Protein 2W3G (pdb70)

Structure (mmCIF, N/CA/C/O backbone):
data_2W3G
#
_entry.id   2W3G
#
_cell.length_a   36.351
_cell.length_b   86.801
_cell.length_c   100.791
_cell.angle_alpha   90.00
_cell.angle_beta   90.00
_cell.angle_gamma   90.00
#
_symmetry.space_group_name_H-M   'P 21 21 21'
#
loop_
_entity.id
_entity.type
_entity.pdbx_description
1 polymer 'TWO COMPONENT SENSOR HISTIDINE KINASE DEVS (GAF FAMILY PROTEIN)'
2 non-polymer 'PROTOPORPHYRIN IX CONTAINING FE'
3 non-polymer 'CALCIUM ION'
4 water water
#
loop_
_atom_site.group_PDB
_atom_site.id
_atom_site.type_symbol
_atom_site.label_atom_id
_atom_site.label_alt_id
_atom_site.label_comp_id
_atom_site.label_asym_id
_atom_site.label_entity_id
_atom_site.label_seq_id
_atom_site.pdbx_PDB_ins_code
_atom_site.Cartn_x
_atom_site.Cartn_y
_atom_site.Cartn_z
_atom_site.occupancy
_atom_site.B_iso_or_equiv
_atom_site.auth_seq_id
_atom_site.auth_comp_id
_atom_site.auth_asym_id
_atom_site.auth_atom_id
_atom_site.pdbx_PDB_model_num
ATOM 1 N N . GLY A 1 1 ? 6.239 39.065 33.063 1.00 30.48 58 GLY A N 1
ATOM 2 C CA . GLY A 1 1 ? 5.306 40.044 32.429 1.00 28.61 58 GLY A CA 1
ATOM 3 C C . GLY A 1 1 ? 4.889 39.558 31.051 1.00 27.88 58 GLY A C 1
ATOM 4 O O . GLY A 1 1 ? 5.561 38.716 30.461 1.00 29.01 58 GLY A O 1
ATOM 5 N N . ALA A 1 2 ? 3.767 40.072 30.559 1.00 25.60 59 ALA A N 1
ATOM 6 C CA . ALA A 1 2 ? 3.300 39.720 29.221 1.00 26.69 59 ALA A CA 1
ATOM 7 C C . ALA A 1 2 ? 4.222 40.324 28.170 1.00 25.17 59 ALA A C 1
ATOM 8 O O . ALA A 1 2 ? 4.868 41.341 28.401 1.00 23.87 59 ALA A O 1
ATOM 10 N N . MET A 1 3 ? 4.291 39.699 26.996 1.00 21.01 60 MET A N 1
ATOM 11 C CA . MET A 1 3 ? 4.976 40.327 25.883 1.00 22.43 60 MET A CA 1
ATOM 12 C C . MET A 1 3 ? 4.289 41.647 25.516 1.00 19.80 60 MET A C 1
ATOM 13 O O . MET A 1 3 ? 3.069 41.799 25.683 1.00 21.56 60 MET A O 1
ATOM 18 N N . ASP A 1 4 ? 5.075 42.558 24.968 1.00 20.24 61 ASP A N 1
ATOM 19 C CA . ASP A 1 4 ? 4.528 43.720 24.275 1.00 22.01 61 ASP A CA 1
ATOM 20 C C . ASP A 1 4 ? 3.424 43.272 23.310 1.00 20.56 61 ASP A C 1
ATOM 21 O O . ASP A 1 4 ? 3.621 42.315 22.561 1.00 18.54 61 ASP A O 1
ATOM 26 N N . PRO A 1 5 ? 2.242 43.916 23.343 1.00 18.52 62 PRO A N 1
ATOM 27 C CA . PRO A 1 5 ? 1.155 43.506 22.462 1.00 17.91 62 PRO A CA 1
ATOM 28 C C . PRO A 1 5 ? 1.454 43.509 20.967 1.00 15.59 62 PRO A C 1
ATOM 29 O O . PRO A 1 5 ? 1.000 42.588 20.275 1.00 16.17 62 PRO A O 1
ATOM 33 N N . ASP A 1 6 ? 2.201 44.497 20.474 1.00 16.01 63 ASP A N 1
ATOM 34 C CA . ASP A 1 6 ? 2.566 44.467 19.041 1.00 15.43 63 ASP A CA 1
ATOM 35 C C . ASP A 1 6 ? 3.478 43.286 18.721 1.00 13.65 63 ASP A C 1
ATOM 36 O O . ASP A 1 6 ? 3.280 42.604 17.717 1.00 13.89 63 ASP A O 1
ATOM 41 N N . LEU A 1 7 ? 4.462 43.048 19.585 1.00 15.07 64 LEU A N 1
ATOM 42 C CA . LEU A 1 7 ? 5.348 41.894 19.403 1.00 14.61 64 LEU A CA 1
ATOM 43 C C . LEU A 1 7 ? 4.536 40.617 19.433 1.00 15.13 64 LEU A C 1
ATOM 44 O O . LEU A 1 7 ? 4.704 39.744 18.583 1.00 13.94 64 LEU A O 1
ATOM 49 N N . GLU A 1 8 ? 3.642 40.480 20.411 1.00 15.05 65 GLU A N 1
ATOM 50 C CA . GLU A 1 8 ? 2.851 39.251 20.492 1.00 13.20 65 GLU A CA 1
ATOM 51 C C . GLU A 1 8 ? 1.998 39.006 19.245 1.00 13.67 65 GLU A C 1
ATOM 52 O O . GLU A 1 8 ? 1.991 37.917 18.676 1.00 14.48 65 GLU A O 1
ATOM 58 N N . ALA A 1 9 ? 1.330 40.035 18.763 1.00 14.49 66 ALA A N 1
ATOM 59 C CA . ALA A 1 9 ? 0.508 39.883 17.582 1.00 14.29 66 ALA A CA 1
ATOM 60 C C . ALA A 1 9 ? 1.376 39.499 16.377 1.00 12.40 66 ALA A C 1
ATOM 61 O O . ALA A 1 9 ? 0.968 38.695 15.549 1.00 13.78 66 ALA A O 1
ATOM 63 N N . THR A 1 10 ? 2.570 40.099 16.289 1.00 13.19 67 THR A N 1
ATOM 64 C CA . THR A 1 10 ? 3.459 39.849 15.156 1.00 12.28 67 THR A CA 1
ATOM 65 C C . THR A 1 10 ? 3.953 38.413 15.200 1.00 10.82 67 THR A C 1
ATOM 66 O O . THR A 1 10 ? 3.901 37.694 14.196 1.00 11.99 67 THR A O 1
ATOM 70 N N . LEU A 1 11 ? 4.431 37.987 16.367 1.00 10.96 68 LEU A N 1
ATOM 71 C CA . LEU A 1 11 ? 4.928 36.622 16.469 1.00 11.41 68 LEU A CA 1
ATOM 72 C C . LEU A 1 11 ? 3.836 35.572 16.256 1.00 11.90 68 LEU A C 1
ATOM 73 O O . LEU A 1 11 ? 4.062 34.563 15.581 1.00 13.23 68 LEU A O 1
ATOM 78 N N . ARG A 1 12 ? 2.639 35.814 16.797 1.00 12.58 69 ARG A N 1
ATOM 79 C CA . ARG A 1 12 ? 1.583 34.856 16.510 1.00 12.64 69 ARG A CA 1
ATOM 80 C C . ARG A 1 12 ? 1.265 34.811 15.014 1.00 12.39 69 ARG A C 1
ATOM 81 O O . ARG A 1 12 ? 0.994 33.747 14.464 1.00 13.24 69 ARG A O 1
ATOM 89 N N . ALA A 1 13 ? 1.291 35.967 14.345 1.00 12.46 70 ALA A N 1
ATOM 90 C CA . ALA A 1 13 ? 1.012 35.989 12.912 1.00 12.50 70 ALA A CA 1
ATOM 91 C C . ALA A 1 13 ? 2.074 35.237 12.123 1.00 12.11 70 ALA A C 1
ATOM 92 O O . ALA A 1 13 ? 1.781 34.540 11.152 1.00 11.90 70 ALA A O 1
ATOM 94 N N . ILE A 1 14 ? 3.325 35.399 12.563 1.00 11.25 71 ILE A N 1
ATOM 95 C CA . ILE A 1 14 ? 4.434 34.692 11.903 1.00 11.50 71 ILE A CA 1
ATOM 96 C C . ILE A 1 14 ? 4.302 33.180 12.108 1.00 11.73 71 ILE A C 1
ATOM 97 O O . ILE A 1 14 ? 4.441 32.415 11.149 1.00 11.94 71 ILE A O 1
ATOM 102 N N . VAL A 1 15 ? 3.995 32.748 13.328 1.00 11.23 72 VAL A N 1
ATOM 103 C CA . VAL A 1 15 ? 3.834 31.325 13.561 1.00 12.08 72 VAL A CA 1
ATOM 104 C C . VAL A 1 15 ? 2.672 30.798 12.723 1.00 11.34 72 VAL A C 1
ATOM 105 O O . VAL A 1 15 ? 2.775 29.730 12.129 1.00 12.12 72 VAL A O 1
ATOM 109 N N . HIS A 1 16 ? 1.579 31.570 12.640 1.00 11.98 73 HIS A N 1
ATOM 110 C CA . HIS A 1 16 ? 0.458 31.094 11.849 1.00 13.89 73 HIS A CA 1
ATOM 111 C C . HIS A 1 16 ? 0.778 30.986 10.372 1.00 13.97 73 HIS A C 1
ATOM 112 O O . HIS A 1 16 ? 0.414 29.995 9.739 1.00 14.39 73 HIS A O 1
ATOM 119 N N . SER A 1 17 ? 1.437 31.998 9.808 1.00 13.11 74 SER A N 1
ATOM 120 C CA A SER A 1 17 ? 1.795 31.947 8.405 0.50 13.33 74 SER A CA 1
ATOM 121 C CA B SER A 1 17 ? 1.774 31.916 8.392 0.50 13.77 74 SER A CA 1
ATOM 122 C C . SER A 1 17 ? 2.739 30.773 8.127 1.00 13.28 74 SER A C 1
ATOM 123 O O . SER A 1 17 ? 2.568 30.036 7.145 1.00 14.19 74 SER A O 1
ATOM 128 N N . ALA A 1 18 ? 3.727 30.586 9.007 1.00 13.40 75 ALA A N 1
ATOM 129 C CA . ALA A 1 18 ? 4.673 29.469 8.803 1.00 14.27 75 ALA A CA 1
ATOM 130 C C . ALA A 1 18 ? 3.908 28.142 8.822 1.00 15.51 75 ALA A C 1
ATOM 131 O O . ALA A 1 18 ? 4.111 27.303 7.944 1.00 17.07 75 ALA A O 1
ATOM 133 N N . THR A 1 19 ? 3.061 27.950 9.830 1.00 13.94 76 THR A N 1
ATOM 134 C CA . THR A 1 19 ? 2.350 26.683 9.986 1.00 14.76 76 THR A CA 1
ATOM 135 C C . THR A 1 19 ? 1.456 26.439 8.784 1.00 15.60 76 THR A C 1
ATOM 136 O O . THR A 1 19 ? 1.443 25.341 8.210 1.00 17.45 76 THR A O 1
ATOM 140 N N . SER A 1 20 ? 0.734 27.474 8.368 1.00 16.29 77 SER A N 1
ATOM 141 C CA . SER A 1 20 ? -0.206 27.342 7.242 1.00 18.80 77 SER A CA 1
ATOM 142 C C . SER A 1 20 ? 0.530 27.069 5.937 1.00 19.08 77 SER A C 1
ATOM 143 O O . SER A 1 20 ? 0.168 26.144 5.185 1.00 20.55 77 SER A O 1
ATOM 146 N N . LEU A 1 21 ? 1.593 27.819 5.658 1.00 18.20 78 LEU A N 1
ATOM 147 C CA . LEU A 1 21 ? 2.280 27.696 4.371 1.00 18.81 78 LEU A CA 1
ATOM 148 C C . LEU A 1 21 ? 3.138 26.454 4.161 1.00 20.15 78 LEU A C 1
ATOM 149 O O . LEU A 1 21 ? 3.418 26.076 3.008 1.00 23.05 78 LEU A O 1
ATOM 154 N N . VAL A 1 22 ? 3.566 25.812 5.248 1.00 16.57 79 VAL A N 1
ATOM 155 C CA . VAL A 1 22 ? 4.340 24.581 5.097 1.00 18.79 79 VAL A CA 1
ATOM 156 C C . VAL A 1 22 ? 3.445 23.381 5.343 1.00 18.27 79 VAL A C 1
ATOM 157 O O . VAL A 1 22 ? 3.932 22.250 5.359 1.00 18.92 79 VAL A O 1
ATOM 161 N N . ASP A 1 23 ? 2.152 23.656 5.541 1.00 17.46 80 ASP A N 1
ATOM 162 C CA . ASP A 1 23 ? 1.142 22.608 5.830 1.00 20.63 80 ASP A CA 1
ATOM 163 C C . ASP A 1 23 ? 1.509 21.748 7.034 1.00 21.84 80 ASP A C 1
ATOM 164 O O . ASP A 1 23 ? 1.380 20.523 7.005 1.00 20.55 80 ASP A O 1
ATOM 169 N N . ALA A 1 24 ? 1.997 22.398 8.086 1.00 16.26 81 ALA A N 1
ATOM 170 C CA . ALA A 1 24 ? 2.279 21.687 9.317 1.00 16.43 81 ALA A CA 1
ATOM 171 C C . ALA A 1 24 ? 1.041 21.571 10.172 1.00 14.94 81 ALA A C 1
ATOM 172 O O . ALA A 1 24 ? 0.187 22.455 10.180 1.00 17.62 81 ALA A O 1
ATOM 174 N N . ARG A 1 25 ? 0.932 20.489 10.942 1.00 14.66 82 ARG A N 1
ATOM 175 C CA A ARG A 1 25 ? -0.155 20.379 11.901 0.50 15.07 82 ARG A CA 1
ATOM 176 C CA B ARG A 1 25 ? -0.147 20.361 11.903 0.50 15.17 82 ARG A CA 1
ATOM 177 C C . ARG A 1 25 ? 0.075 21.273 13.125 1.00 14.68 82 ARG A C 1
ATOM 178 O O . ARG A 1 25 ? -0.884 21.811 13.711 1.00 17.09 82 ARG A O 1
ATOM 193 N N . TYR A 1 26 ? 1.348 21.423 13.501 1.00 14.16 83 TYR A N 1
ATOM 194 C CA . TYR A 1 26 ? 1.701 22.159 14.713 1.00 13.64 83 TYR A CA 1
ATOM 195 C C . TYR A 1 26 ? 2.821 23.148 14.404 1.00 11.54 83 TYR A C 1
ATOM 196 O O . TYR A 1 26 ? 3.729 22.830 13.635 1.00 12.73 83 TYR A O 1
ATOM 205 N N . GLY A 1 27 ? 2.778 24.309 15.061 1.00 11.53 84 GLY A N 1
ATOM 206 C CA . GLY A 1 27 ? 3.852 25.319 14.891 1.00 13.18 84 GLY A CA 1
ATOM 207 C C . GLY A 1 27 ? 4.080 26.016 16.217 1.00 12.62 84 GLY A C 1
ATOM 208 O O . GLY A 1 27 ? 3.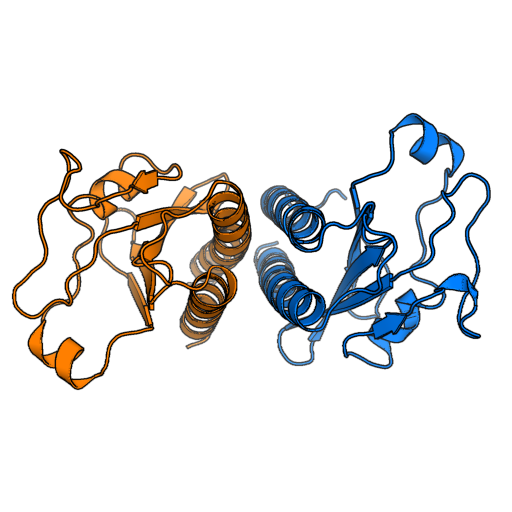163 26.196 16.998 1.00 12.70 84 GLY A O 1
ATOM 209 N N . ALA A 1 28 ? 5.330 26.424 16.465 1.00 11.65 85 ALA A N 1
ATOM 210 C CA . ALA A 1 28 ? 5.662 27.054 17.748 1.00 13.44 85 ALA A CA 1
ATOM 211 C C . ALA A 1 28 ? 6.850 27.969 17.609 1.00 11.55 85 ALA A C 1
ATOM 212 O O . ALA A 1 28 ? 7.675 27.794 16.699 1.00 11.24 85 ALA A O 1
ATOM 214 N N . MET A 1 29 ? 6.893 28.958 18.502 1.00 12.22 86 MET A N 1
ATOM 215 C CA . MET A 1 29 ? 8.072 29.813 18.626 1.00 11.04 86 MET A CA 1
ATOM 216 C C . MET A 1 29 ? 8.399 30.006 20.096 1.00 12.28 86 MET A C 1
ATOM 217 O O . MET A 1 29 ? 7.526 30.315 20.895 1.00 13.50 86 MET A O 1
ATOM 222 N N . GLU A 1 30 ? 9.677 29.824 20.410 1.00 12.57 87 GLU A N 1
ATOM 223 C CA . GLU A 1 30 ? 10.229 30.208 21.736 1.00 14.28 87 GLU A CA 1
ATOM 224 C C . GLU A 1 30 ? 10.934 31.522 21.594 1.00 15.05 87 GLU A C 1
ATOM 225 O O . GLU A 1 30 ? 11.728 31.694 20.672 1.00 17.26 87 GLU A O 1
ATOM 231 N N . VAL A 1 31 ? 10.624 32.451 22.501 1.00 15.86 88 VAL A N 1
ATOM 232 C CA . VAL A 1 31 ? 11.330 33.727 22.583 1.00 16.14 88 VAL A CA 1
ATOM 233 C C . VAL A 1 31 ? 12.303 33.603 23.750 1.00 14.94 88 VAL A C 1
ATOM 234 O O . VAL A 1 31 ? 11.893 33.186 24.826 1.00 16.36 88 VAL A O 1
ATOM 238 N N . HIS A 1 32 ? 13.590 33.931 23.524 1.00 16.19 89 HIS A N 1
ATOM 239 C CA . HIS A 1 32 ? 14.627 33.722 24.547 1.00 19.77 89 HIS A CA 1
ATOM 240 C C . HIS A 1 32 ? 15.221 35.014 25.056 1.00 26.33 89 HIS A C 1
ATOM 241 O O . HIS A 1 32 ? 15.130 36.041 24.398 1.00 27.22 89 HIS A O 1
ATOM 248 N N . ASP A 1 33 ? 15.891 34.915 26.198 1.00 28.91 90 ASP A N 1
ATOM 249 C CA . ASP A 1 33 ? 16.881 35.931 26.616 1.00 34.37 90 ASP A CA 1
ATOM 250 C C . ASP A 1 33 ? 18.256 35.718 25.950 1.00 37.34 90 ASP A C 1
ATOM 251 O O . ASP A 1 33 ? 18.452 34.759 25.188 1.00 39.60 90 ASP A O 1
ATOM 256 N N . ARG A 1 34 ? 19.210 36.617 26.231 1.00 39.56 91 ARG A N 1
ATOM 257 C CA . ARG A 1 34 ? 20.546 36.548 25.612 1.00 40.50 91 ARG A CA 1
ATOM 258 C C . ARG A 1 34 ? 21.351 35.286 25.958 1.00 40.13 91 ARG A C 1
ATOM 259 O O . ARG A 1 34 ? 22.288 34.939 25.230 1.00 41.92 91 ARG A O 1
ATOM 261 N N . GLN A 1 35 ? 20.990 34.615 27.058 1.00 38.06 92 GLN A N 1
ATOM 262 C CA . GLN A 1 35 ? 21.627 33.354 27.461 1.00 36.31 92 GLN A CA 1
ATOM 263 C C . GLN A 1 35 ? 20.812 32.118 27.040 1.00 32.66 92 GLN A C 1
ATOM 264 O O . GLN A 1 35 ? 20.965 31.032 27.607 1.00 31.39 92 GLN A O 1
ATOM 270 N N . HIS A 1 36 ? 19.945 32.305 26.046 1.00 28.93 93 HIS A N 1
ATOM 271 C CA . HIS A 1 36 ? 19.117 31.236 25.463 1.00 25.47 93 HIS A CA 1
ATOM 272 C C . HIS A 1 36 ? 18.039 30.670 26.391 1.00 21.72 93 HIS A C 1
ATOM 273 O O . HIS A 1 36 ? 17.562 29.539 26.187 1.00 21.36 93 HIS A O 1
ATOM 280 N N . ARG A 1 37 ? 17.666 31.432 27.422 1.00 20.45 94 ARG A N 1
ATOM 281 C CA . ARG A 1 37 ? 16.594 31.004 28.337 1.00 16.90 94 ARG A CA 1
ATOM 282 C C . ARG A 1 37 ? 15.206 31.316 27.786 1.00 16.91 94 ARG A C 1
ATOM 283 O O . ARG A 1 37 ? 14.945 32.433 27.354 1.00 16.70 94 ARG A O 1
ATOM 291 N N . VAL A 1 38 ? 14.323 30.320 27.781 1.00 16.01 95 VAL A N 1
ATOM 292 C CA . VAL A 1 38 ? 12.997 30.550 27.241 1.00 15.67 95 VAL A CA 1
ATOM 293 C C . VAL A 1 38 ? 12.243 31.520 28.142 1.00 14.62 95 VAL A C 1
ATOM 294 O O . VAL A 1 38 ? 12.195 31.323 29.355 1.00 16.32 95 VAL A O 1
ATOM 298 N N . LEU A 1 39 ? 11.724 32.578 27.537 1.00 15.03 96 LEU A N 1
ATOM 299 C CA A LEU A 1 39 ? 10.907 33.606 28.208 0.50 15.52 96 LEU A CA 1
ATOM 300 C CA B LEU A 1 39 ? 10.895 33.561 28.239 0.50 15.15 96 LEU A CA 1
ATOM 301 C C . LEU A 1 39 ? 9.422 33.535 27.860 1.00 15.57 96 LEU A C 1
ATOM 302 O O . LEU A 1 39 ? 8.567 33.805 28.699 1.00 14.76 96 LEU A O 1
ATOM 311 N N . HIS A 1 40 ? 9.129 33.226 26.585 1.00 13.28 97 HIS A N 1
ATOM 312 C CA . HIS A 1 40 ? 7.743 33.146 26.126 1.00 13.90 97 HIS A CA 1
ATOM 313 C C . HIS A 1 40 ? 7.658 32.012 25.127 1.00 13.18 97 HIS A C 1
ATOM 314 O O . HIS A 1 40 ? 8.623 31.676 24.475 1.00 14.33 97 HIS A O 1
ATOM 321 N N . PHE A 1 41 ? 6.468 31.451 25.048 1.00 15.08 98 PHE A N 1
ATOM 322 C CA . PHE A 1 41 ? 6.225 30.330 24.142 1.00 15.26 98 PHE A CA 1
ATOM 323 C C . PHE A 1 41 ? 4.875 30.575 23.473 1.00 14.31 98 PHE A C 1
ATOM 324 O O . PHE A 1 41 ? 3.835 30.706 24.141 1.00 18.37 98 PHE A O 1
ATOM 332 N N . VAL A 1 42 ? 4.912 30.650 22.141 1.00 14.51 99 VAL A N 1
ATOM 333 C CA . VAL A 1 42 ? 3.674 30.840 21.391 1.00 15.88 99 VAL A CA 1
ATOM 334 C C . VAL A 1 42 ? 3.514 29.679 20.430 1.00 15.79 99 VAL A C 1
ATOM 335 O O . VAL A 1 42 ? 4.480 29.206 19.865 1.00 15.30 99 VAL A O 1
ATOM 339 N N . TYR A 1 43 ? 2.286 29.199 20.279 1.00 14.12 100 TYR A N 1
ATOM 340 C CA . TYR A 1 43 ? 2.066 27.965 19.544 1.00 13.49 100 TYR A CA 1
ATOM 341 C C . TYR A 1 43 ? 0.696 27.926 18.896 1.00 14.94 100 TYR A C 1
ATOM 342 O O . TYR A 1 43 ? -0.188 28.730 19.252 1.00 15.63 100 TYR A O 1
ATOM 351 N N . GLU A 1 44 ? 0.560 27.029 17.933 1.00 13.16 101 GLU A N 1
ATOM 352 C CA . GLU A 1 44 ? -0.774 26.764 17.392 1.00 15.18 101 GLU A CA 1
ATOM 353 C C . GLU A 1 44 ? -0.880 25.325 16.940 1.00 15.27 101 GLU A C 1
ATOM 354 O O . GLU A 1 44 ? 0.119 24.672 16.583 1.00 14.98 101 GLU A O 1
ATOM 360 N N . GLY A 1 45 ? -2.116 24.837 16.958 1.00 18.35 102 GLY A N 1
ATOM 361 C CA . GLY A 1 45 ? -2.414 23.470 16.550 1.00 18.84 102 GLY A CA 1
ATOM 362 C C . GLY A 1 45 ? -2.804 22.544 17.690 1.00 20.62 102 GLY A C 1
ATOM 363 O O . GLY A 1 45 ? -3.112 21.366 17.431 1.00 20.27 102 GLY A O 1
ATOM 364 N N . ILE A 1 46 ? -2.789 23.051 18.925 1.00 19.00 103 ILE A N 1
ATOM 365 C CA . ILE A 1 46 ? -3.136 22.227 20.105 1.00 20.99 103 ILE A CA 1
ATOM 366 C C . ILE A 1 46 ? -4.287 22.871 20.880 1.00 20.24 103 ILE A C 1
ATOM 367 O O . ILE A 1 46 ? -4.229 24.046 21.223 1.00 21.74 103 ILE A O 1
ATOM 372 N N . ASP A 1 47 ? -5.341 22.093 21.149 1.00 21.50 104 ASP A N 1
ATOM 373 C CA . ASP A 1 47 ? -6.528 22.662 21.781 1.00 23.69 104 ASP A CA 1
ATOM 374 C C . ASP A 1 47 ? -6.310 22.955 23.265 1.00 23.12 104 ASP A C 1
ATOM 375 O O . ASP A 1 47 ? -5.375 22.433 23.891 1.00 21.52 104 ASP A O 1
ATOM 380 N N . GLU A 1 48 ? -7.195 23.767 23.826 1.00 23.41 105 GLU A N 1
ATOM 381 C CA . GLU A 1 48 ? -7.025 24.312 25.155 1.00 24.18 105 GLU A CA 1
ATOM 382 C C . GLU A 1 48 ? -6.995 23.205 26.207 1.00 23.63 105 GLU A C 1
ATOM 383 O O . GLU A 1 48 ? -6.248 23.292 27.191 1.00 23.20 105 GLU A O 1
ATOM 389 N N . GLU A 1 49 ? -7.825 22.178 26.014 1.00 25.80 106 GLU A N 1
ATOM 390 C CA . GLU A 1 49 ? -7.904 21.093 26.994 1.00 25.97 106 GLU A CA 1
ATOM 391 C C . GLU A 1 49 ? -6.606 20.284 26.987 1.00 24.39 106 GLU A C 1
ATOM 392 O O . GLU A 1 49 ? -6.106 19.874 28.042 1.00 22.29 106 GLU A O 1
ATOM 398 N N . THR A 1 50 ? -6.032 20.079 25.811 1.00 21.19 107 THR A N 1
ATOM 399 C CA . THR A 1 50 ? -4.781 19.341 25.739 1.00 20.14 107 THR A CA 1
ATOM 400 C C . THR A 1 50 ? -3.648 20.163 26.386 1.00 18.70 107 THR A C 1
ATOM 401 O O . THR A 1 50 ? -2.837 19.615 27.119 1.00 19.30 107 THR A O 1
ATOM 405 N N . VAL A 1 51 ? -3.611 21.471 26.143 1.00 17.81 108 VAL A N 1
ATOM 406 C CA . VAL A 1 51 ? -2.651 22.354 26.816 1.00 18.05 108 VAL A CA 1
ATOM 407 C C . VAL A 1 51 ? -2.746 22.230 28.356 1.00 17.91 108 VAL A C 1
ATOM 408 O O . VAL A 1 51 ? -1.735 22.107 29.064 1.00 17.79 108 VAL A O 1
ATOM 412 N N . ARG A 1 52 ? -3.975 22.232 28.867 1.00 20.21 109 ARG A N 1
ATOM 413 C CA . ARG A 1 52 ? -4.188 22.070 30.305 1.00 21.27 109 ARG A CA 1
ATOM 414 C C . ARG A 1 52 ? -3.673 20.726 30.797 1.00 19.03 109 ARG A C 1
ATOM 415 O O . ARG A 1 52 ? -3.050 20.664 31.856 1.00 19.61 109 ARG A O 1
ATOM 423 N N . ARG A 1 53 ? -3.934 19.659 30.039 1.00 18.96 110 ARG A N 1
ATOM 424 C CA . ARG A 1 53 ? -3.493 18.328 30.434 1.00 20.53 110 ARG A CA 1
ATOM 425 C C . ARG A 1 53 ? -1.971 18.265 30.473 1.00 18.14 110 ARG A C 1
ATOM 426 O O . ARG A 1 53 ? -1.379 17.741 31.422 1.00 18.03 110 ARG A O 1
ATOM 434 N N . ILE A 1 54 ? -1.314 18.800 29.439 1.00 16.72 111 ILE A N 1
ATOM 435 C CA . ILE A 1 54 ? 0.162 18.781 29.433 1.00 15.83 111 ILE A CA 1
ATOM 436 C C . ILE A 1 54 ? 0.716 19.511 30.655 1.00 17.16 111 ILE A C 1
ATOM 437 O O . ILE A 1 54 ? 1.649 19.026 31.282 1.00 18.01 111 ILE A O 1
ATOM 442 N N . GLY A 1 55 ? 0.132 20.668 30.961 1.00 16.32 112 GLY A N 1
ATOM 443 C CA . GLY A 1 55 ? 0.488 21.415 32.171 1.00 19.24 112 GLY A CA 1
ATOM 444 C C . GLY A 1 55 ? 1.739 22.239 31.849 1.00 22.34 112 GLY A C 1
ATOM 445 O O . GLY A 1 55 ? 1.651 23.335 31.284 1.00 29.39 112 GLY A O 1
ATOM 446 N N . HIS A 1 56 ? 2.905 21.710 32.137 1.00 22.56 113 HIS A N 1
ATOM 447 C CA . HIS A 1 56 ? 4.091 22.565 32.132 1.00 20.74 113 HIS A CA 1
ATOM 448 C C . HIS A 1 56 ? 4.534 22.925 30.718 1.00 18.90 113 HIS A C 1
ATOM 449 O O . HIS A 1 56 ? 4.453 22.121 29.757 1.00 18.69 113 HIS A O 1
ATOM 456 N N . LEU A 1 57 ? 4.905 24.187 30.585 1.00 16.88 114 LEU A N 1
ATOM 457 C CA . LEU A 1 57 ? 5.485 24.709 29.363 1.00 16.16 114 LEU A CA 1
ATOM 458 C C . LEU A 1 57 ? 6.889 24.174 29.077 1.00 15.15 114 LEU A C 1
ATOM 459 O O . LEU A 1 57 ? 7.627 23.732 29.979 1.00 17.77 114 LEU A O 1
ATOM 464 N N . PRO A 1 58 ? 7.283 24.179 27.791 1.00 14.37 115 PRO A N 1
ATOM 465 C CA . PRO A 1 58 ? 8.599 23.640 27.453 1.00 13.10 115 PRO A CA 1
ATOM 466 C C . PRO A 1 58 ? 9.774 24.489 27.980 1.00 16.67 115 PRO A C 1
ATOM 467 O O . PRO A 1 58 ? 9.680 25.713 28.078 1.00 16.63 115 PRO A O 1
ATOM 471 N N . LYS A 1 59 ? 10.855 23.797 28.308 1.00 17.12 116 LYS A N 1
ATOM 472 C CA . LYS A 1 59 ? 12.111 24.446 28.746 1.00 19.20 116 LYS A CA 1
ATOM 473 C C . LYS A 1 59 ? 13.082 24.732 27.589 1.00 20.55 116 LYS A C 1
ATOM 474 O O . LYS A 1 59 ? 14.126 25.391 27.777 1.00 22.24 116 LYS A O 1
ATOM 480 N N . GLY A 1 60 ? 12.741 24.256 26.390 1.00 18.33 117 GLY A N 1
ATOM 481 C CA . GLY A 1 60 ? 13.585 24.427 25.220 1.00 19.86 117 GLY A CA 1
ATOM 482 C C . GLY A 1 60 ? 14.660 23.362 25.114 1.00 19.75 117 GLY A C 1
ATOM 483 O O . GLY A 1 60 ? 15.725 23.602 24.549 1.00 20.89 117 GLY A O 1
ATOM 484 N N . LEU A 1 61 ? 14.349 22.171 25.628 1.00 18.98 118 LEU A N 1
ATOM 485 C CA . LEU A 1 61 ? 15.319 21.071 25.740 1.00 20.34 118 LEU A CA 1
ATOM 486 C C . LEU A 1 61 ? 15.327 20.198 24.497 1.00 21.74 118 LEU A C 1
ATOM 487 O O . LEU A 1 61 ? 14.557 20.401 23.550 1.00 22.05 118 LEU A O 1
ATOM 492 N N . GLY A 1 62 ? 16.242 19.233 24.488 1.00 21.77 119 GLY A N 1
ATOM 493 C CA . GLY A 1 62 ? 16.303 18.270 23.422 1.00 22.32 119 GLY A CA 1
ATOM 494 C C . GLY A 1 62 ? 16.732 18.822 22.085 1.00 17.19 119 GLY A C 1
ATOM 495 O O . GLY A 1 62 ? 17.684 19.602 21.980 1.00 21.47 119 GLY A O 1
ATOM 496 N N . VAL A 1 63 ? 16.022 18.359 21.058 1.00 22.08 120 VAL A N 1
ATOM 497 C CA . VAL A 1 63 ? 16.334 18.741 19.692 1.00 21.76 120 VAL A CA 1
ATOM 498 C C . VAL A 1 63 ? 16.202 20.254 19.484 1.00 20.78 120 VAL A C 1
ATOM 499 O O . VAL A 1 63 ? 16.965 20.832 18.729 1.00 23.01 120 VAL A O 1
ATOM 503 N N . ILE A 1 64 ? 15.289 20.891 20.221 1.00 21.61 121 ILE A N 1
ATOM 504 C CA . ILE A 1 64 ? 15.163 22.360 20.130 1.00 21.42 121 ILE A CA 1
ATOM 505 C C . ILE A 1 64 ? 16.481 23.035 20.514 1.00 24.27 121 ILE A C 1
ATOM 506 O O . ILE A 1 64 ? 16.915 24.006 19.884 1.00 24.59 121 ILE A O 1
ATOM 511 N N . GLY A 1 65 ? 17.123 22.503 21.556 1.00 26.14 122 GLY A N 1
ATOM 512 C CA . GLY A 1 65 ? 18.445 22.988 21.966 1.00 27.08 122 GLY A CA 1
ATOM 513 C C . GLY A 1 65 ? 19.508 23.015 20.881 1.00 28.50 122 GLY A C 1
ATOM 514 O O . GLY A 1 65 ? 20.429 23.839 20.924 1.00 31.92 122 GLY A O 1
ATOM 515 N N . LEU A 1 66 ? 19.390 22.121 19.901 1.00 27.03 123 LEU A N 1
ATOM 516 C CA . LEU A 1 66 ? 20.364 22.024 18.809 1.00 27.80 123 LEU A CA 1
ATOM 517 C C . LEU A 1 66 ? 20.318 23.246 17.885 1.00 28.96 123 LEU A C 1
ATOM 518 O O . LEU A 1 66 ? 21.307 23.585 17.247 1.00 29.88 123 LEU A O 1
ATOM 523 N N . LEU A 1 67 ? 19.151 23.891 17.811 1.00 28.87 124 LEU A N 1
ATOM 524 C CA . LEU A 1 67 ? 18.969 25.055 16.943 1.00 28.06 124 LEU A CA 1
ATOM 525 C C . LEU A 1 67 ? 19.810 26.235 17.420 1.00 31.54 124 LEU A C 1
ATOM 526 O O . LEU A 1 67 ? 20.177 27.117 16.631 1.00 31.35 124 LEU A O 1
ATOM 531 N N . ILE A 1 68 ? 20.114 26.233 18.715 1.00 33.95 125 ILE A N 1
ATOM 532 C CA . ILE A 1 68 ? 20.967 27.235 19.340 1.00 39.62 125 ILE A CA 1
ATOM 533 C C . ILE A 1 68 ? 22.464 26.943 19.099 1.00 42.04 125 ILE A C 1
ATOM 534 O O . ILE A 1 68 ? 23.169 27.771 18.519 1.00 45.48 125 ILE A O 1
ATOM 539 N N . GLU A 1 69 ? 22.937 25.778 19.546 1.00 44.51 126 GLU A N 1
ATOM 540 C CA . GLU A 1 69 ? 24.357 25.414 19.416 1.00 47.01 126 GLU A CA 1
ATOM 541 C C . GLU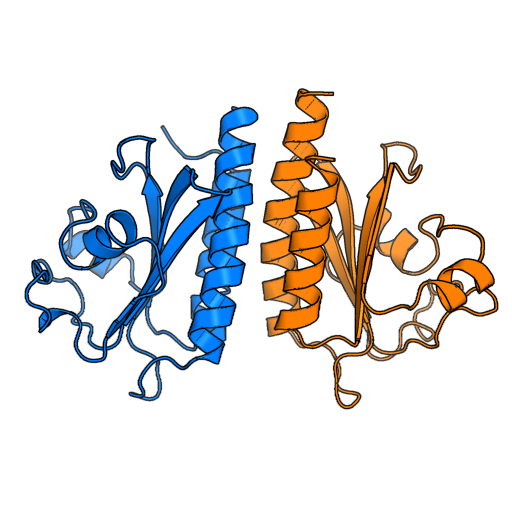 A 1 69 ? 24.808 25.242 17.962 1.00 46.07 126 GLU A C 1
ATOM 542 O O . GLU A 1 69 ? 25.971 25.481 17.630 1.00 46.73 126 GLU A O 1
ATOM 548 N N . ASP A 1 70 ? 23.882 24.836 17.102 1.00 43.82 127 ASP A N 1
ATOM 549 C CA . ASP A 1 70 ? 24.140 24.777 15.673 1.00 42.19 127 ASP A CA 1
ATOM 550 C C . ASP A 1 70 ? 23.073 25.626 14.967 1.00 39.06 127 ASP A C 1
ATOM 551 O O . ASP A 1 70 ? 22.039 25.100 14.540 1.00 38.65 127 ASP A O 1
ATOM 556 N N . PRO A 1 71 ? 23.314 26.952 14.873 1.00 37.18 128 PRO A N 1
ATOM 557 C CA . PRO A 1 71 ? 22.305 27.872 14.333 1.00 34.57 128 PRO A CA 1
ATOM 558 C C . PRO A 1 71 ? 22.186 27.788 12.815 1.00 32.60 128 PRO A C 1
ATOM 559 O O . PRO A 1 71 ? 22.663 28.657 12.086 1.00 33.39 128 PRO A O 1
ATOM 563 N N . LYS A 1 72 ? 21.550 26.713 12.368 1.00 29.96 129 LYS A N 1
ATOM 564 C CA . LYS A 1 72 ? 21.175 26.514 10.979 1.00 28.49 129 LYS A CA 1
ATOM 565 C C . LYS A 1 72 ? 19.913 25.659 11.016 1.00 24.56 129 LYS A C 1
ATOM 566 O O . LYS A 1 72 ? 19.565 25.138 12.077 1.00 24.42 129 LYS A O 1
ATOM 572 N N . PRO A 1 73 ? 19.205 25.542 9.877 1.00 23.12 130 PRO A N 1
ATOM 573 C CA . PRO A 1 73 ? 17.981 24.760 9.883 1.00 20.62 130 PRO A CA 1
ATOM 574 C C . PRO A 1 73 ? 18.218 23.285 10.175 1.00 21.83 130 PRO A C 1
ATOM 575 O O . PRO A 1 73 ? 19.260 22.724 9.787 1.00 23.19 130 PRO A O 1
ATOM 579 N N . LEU A 1 74 ? 17.263 22.684 10.877 1.00 17.24 131 LEU A N 1
ATOM 580 C CA . LEU A 1 74 ? 17.286 21.269 11.159 1.00 18.33 131 LEU A CA 1
ATOM 581 C C . LEU A 1 74 ? 15.984 20.645 10.725 1.00 18.04 131 LEU A C 1
ATOM 582 O O . LEU A 1 74 ? 14.893 21.036 11.187 1.00 17.60 131 LEU A O 1
ATOM 587 N N . ARG A 1 75 ? 16.074 19.699 9.796 1.00 18.12 132 ARG A N 1
ATOM 588 C CA . ARG A 1 75 ? 14.934 18.916 9.419 1.00 16.06 132 ARG A CA 1
ATOM 589 C C . ARG A 1 75 ? 15.195 17.465 9.864 1.00 17.97 132 ARG A C 1
ATOM 590 O O . ARG A 1 75 ? 16.309 16.940 9.694 1.00 19.02 132 ARG A O 1
ATOM 598 N N . LEU A 1 76 ? 14.153 16.858 10.420 1.00 16.81 133 LEU A N 1
ATOM 599 C CA . LEU A 1 76 ? 14.184 15.452 10.849 1.00 16.27 133 LEU A CA 1
ATOM 600 C C . LEU A 1 76 ? 12.892 14.776 10.443 1.00 17.35 133 LEU A C 1
ATOM 601 O O . LEU A 1 76 ? 11.813 15.385 10.433 1.00 19.04 133 LEU A O 1
ATOM 606 N N . ASP A 1 77 ? 12.988 13.497 10.082 1.00 17.01 134 ASP A N 1
ATOM 607 C CA . ASP A 1 77 ? 11.796 12.764 9.743 1.00 16.60 134 ASP A CA 1
ATOM 608 C C . ASP A 1 77 ? 11.151 12.006 10.929 1.00 16.67 134 ASP A C 1
ATOM 609 O O . ASP A 1 77 ? 9.989 11.608 10.846 1.00 19.32 134 ASP A O 1
ATOM 614 N N . ASP A 1 78 ? 11.890 11.836 12.026 1.00 17.27 135 ASP A N 1
ATOM 615 C CA . ASP A 1 78 ? 11.364 11.166 13.224 1.00 19.42 135 ASP A CA 1
ATOM 616 C C . ASP A 1 78 ? 12.069 11.845 14.388 1.00 18.62 135 ASP A C 1
ATOM 617 O O . ASP A 1 78 ? 13.100 11.371 14.881 1.00 16.88 135 ASP A O 1
ATOM 622 N N . VAL A 1 79 ? 11.521 12.977 14.829 1.00 17.79 136 VAL A N 1
ATOM 623 C CA . VAL A 1 79 ? 12.211 13.852 15.769 1.00 18.49 136 VAL A CA 1
ATOM 624 C C . VAL A 1 79 ? 12.645 13.165 17.078 1.00 17.07 136 VAL A C 1
ATOM 625 O O . VAL A 1 79 ? 13.791 13.354 17.514 1.00 19.80 136 VAL A O 1
ATOM 629 N N . SER A 1 80 ? 11.789 12.324 17.640 1.00 18.79 137 SER A N 1
ATOM 630 C CA . SER A 1 80 ? 12.091 11.753 18.947 1.00 21.43 137 SER A CA 1
ATOM 631 C C . SER A 1 80 ? 13.048 10.555 18.841 1.00 22.37 137 SER A C 1
ATOM 632 O O . SER A 1 80 ? 13.470 10.006 19.866 1.00 22.19 137 SER A O 1
ATOM 635 N N . ALA A 1 81 ? 13.381 10.162 17.613 1.00 20.38 138 ALA A N 1
ATOM 636 C CA . ALA A 1 81 ? 14.477 9.173 17.393 1.00 19.54 138 ALA A CA 1
ATOM 637 C C . ALA A 1 81 ? 15.894 9.753 17.458 1.00 19.46 138 ALA A C 1
ATOM 638 O O . ALA A 1 81 ? 16.865 9.001 17.568 1.00 21.53 138 ALA A O 1
ATOM 640 N N . HIS A 1 82 ? 16.028 11.080 17.360 1.00 17.51 139 HIS A N 1
ATOM 641 C CA . HIS A 1 82 ? 17.320 11.724 17.423 1.00 17.63 139 HIS A CA 1
ATOM 642 C C . HIS A 1 82 ? 17.920 11.481 18.811 1.00 20.93 139 HIS A C 1
ATOM 643 O O . HIS A 1 82 ? 17.191 11.491 19.814 1.00 20.54 139 HIS A O 1
ATOM 650 N N . PRO A 1 83 ? 19.247 11.261 18.877 1.00 20.08 140 PRO A N 1
ATOM 651 C CA . PRO A 1 83 ? 19.865 11.018 20.194 1.00 21.59 140 PRO A CA 1
ATOM 652 C C . PRO A 1 83 ? 19.789 12.175 21.173 1.00 23.12 140 PRO A C 1
ATOM 653 O O . PRO A 1 83 ? 19.868 11.930 22.383 1.00 25.67 140 PRO A O 1
ATOM 657 N N . ALA A 1 84 ? 19.638 13.408 20.678 1.00 21.30 141 ALA A N 1
ATOM 658 C CA . ALA A 1 84 ? 19.480 14.583 21.564 1.00 21.18 141 ALA A CA 1
ATOM 659 C C . ALA A 1 84 ? 18.042 14.749 22.078 1.00 21.39 141 ALA A C 1
ATOM 660 O O . ALA A 1 84 ? 17.796 15.544 22.992 1.00 22.29 141 ALA A O 1
ATOM 662 N N . SER A 1 85 ? 17.114 13.971 21.533 1.00 19.27 142 SER A N 1
ATOM 663 C CA . SER A 1 85 ? 15.708 14.063 21.914 1.00 21.75 142 SER A CA 1
ATOM 664 C C . SER A 1 85 ? 15.514 13.756 23.387 1.00 24.14 142 SER A C 1
ATOM 665 O O . SER A 1 85 ? 16.074 12.782 23.922 1.00 22.61 142 SER A O 1
ATOM 668 N N . ILE A 1 86 ? 14.744 14.616 24.046 1.00 22.52 143 ILE A N 1
ATOM 669 C CA . ILE A 1 86 ? 14.421 14.397 25.450 1.00 25.84 143 ILE A CA 1
ATOM 670 C C . ILE A 1 86 ? 13.085 13.639 25.604 1.00 25.76 143 ILE A C 1
ATOM 671 O O . ILE A 1 86 ? 12.805 13.040 26.636 1.00 28.21 143 ILE A O 1
ATOM 676 N N . GLY A 1 87 ? 12.285 13.630 24.536 1.00 22.25 144 GLY A N 1
ATOM 677 C CA . GLY A 1 87 ? 11.016 12.932 24.554 1.00 23.54 144 GLY A CA 1
ATOM 678 C C . GLY A 1 87 ? 9.855 13.889 24.822 1.00 22.83 144 GLY A C 1
ATOM 679 O O . GLY A 1 87 ? 10.049 15.016 25.302 1.00 23.97 144 GLY A O 1
ATOM 680 N N . PHE A 1 88 ? 8.650 13.431 24.514 1.00 20.72 145 PHE A N 1
ATOM 681 C CA . PHE A 1 88 ? 7.442 14.230 24.763 1.00 18.89 145 PHE A CA 1
ATOM 682 C C . PHE A 1 88 ? 6.925 13.966 26.163 1.00 19.61 145 PHE A C 1
ATOM 683 O O . PHE A 1 88 ? 6.944 12.823 26.644 1.00 20.48 145 PHE A O 1
ATOM 691 N N . PRO A 1 89 ? 6.427 15.004 26.828 1.00 16.41 146 PRO A N 1
ATOM 692 C CA . PRO A 1 89 ? 5.898 14.812 28.173 1.00 17.21 146 PRO A CA 1
ATOM 693 C C . PRO A 1 89 ? 4.512 14.149 28.120 1.00 15.54 146 PRO A C 1
ATOM 694 O O . PRO A 1 89 ? 3.884 14.115 27.065 1.00 15.09 146 PRO A O 1
ATOM 698 N N . PRO A 1 90 ? 4.012 13.679 29.274 1.00 16.66 147 PRO A N 1
ATOM 699 C CA . PRO A 1 90 ? 2.662 13.105 29.313 1.00 18.04 147 PRO A CA 1
ATOM 700 C C . PRO A 1 90 ? 1.618 14.044 28.678 1.00 17.47 147 PRO A C 1
ATOM 701 O O . PRO A 1 90 ? 1.644 15.271 28.892 1.00 17.43 147 PRO A O 1
ATOM 705 N N . TYR A 1 91 ? 0.725 13.465 27.869 1.00 16.37 148 TYR A N 1
ATOM 706 C CA . TYR A 1 91 ? -0.414 14.149 27.251 1.00 17.44 148 TYR A CA 1
ATOM 707 C C . TYR A 1 91 ? -0.053 14.978 26.007 1.00 16.79 148 TYR A C 1
ATOM 708 O O . TYR A 1 91 ? -0.938 15.439 25.309 1.00 17.78 148 TYR A O 1
ATOM 717 N N . HIS A 1 92 ? 1.241 15.154 25.743 1.00 15.74 149 HIS A N 1
ATOM 718 C CA . HIS A 1 92 ? 1.660 15.920 24.546 1.00 16.22 149 HIS A CA 1
ATOM 719 C C . HIS A 1 92 ? 1.358 15.047 23.327 1.00 16.48 149 HIS A C 1
ATOM 720 O O . HIS A 1 92 ? 1.622 13.831 23.338 1.00 18.18 149 HIS A O 1
ATOM 727 N N . PRO A 1 93 ? 0.831 15.653 22.252 1.00 17.66 150 PRO A N 1
ATOM 728 C CA . PRO A 1 93 ? 0.617 14.867 21.021 1.00 17.75 150 PRO A CA 1
ATOM 729 C C . PRO A 1 93 ? 1.928 14.279 20.512 1.00 19.60 150 PRO A C 1
ATOM 730 O O . PRO A 1 93 ? 2.963 14.962 20.565 1.00 16.98 150 PRO A O 1
ATOM 734 N N . PRO A 1 94 ? 1.917 13.019 20.008 1.00 19.40 151 PRO A N 1
ATOM 735 C CA . PRO A 1 94 ? 3.130 12.533 19.392 1.00 18.77 151 PRO A CA 1
ATOM 736 C C . PRO A 1 94 ? 3.386 13.304 18.084 1.00 19.50 151 PRO A C 1
ATOM 737 O O . PRO A 1 94 ? 2.424 13.728 17.406 1.00 22.28 151 PRO A O 1
ATOM 741 N N . MET A 1 95 ? 4.664 13.489 17.768 1.00 18.89 152 MET A N 1
ATO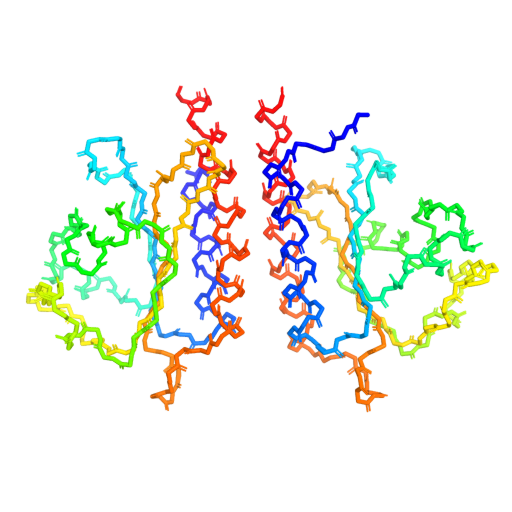M 742 C CA . MET A 1 95 ? 5.071 14.192 16.550 1.00 15.68 152 MET A CA 1
ATOM 743 C C . MET A 1 95 ? 6.227 13.470 15.897 1.00 19.88 152 MET A C 1
ATOM 744 O O . MET A 1 95 ? 7.035 12.824 16.579 1.00 19.63 152 MET A O 1
ATOM 749 N N . ARG A 1 96 ? 6.296 13.551 14.572 1.00 17.28 153 ARG A N 1
ATOM 750 C CA . ARG A 1 96 ? 7.318 12.839 13.816 1.00 18.01 153 ARG A CA 1
ATOM 751 C C . ARG A 1 96 ? 8.195 13.781 13.006 1.00 17.19 153 ARG A C 1
ATOM 752 O O . ARG A 1 96 ? 9.380 13.945 13.293 1.00 17.66 153 ARG A O 1
ATOM 760 N N . THR A 1 97 ? 7.652 14.367 11.935 1.00 17.71 154 THR A N 1
ATOM 761 C CA . THR A 1 97 ? 8.485 15.232 11.096 1.00 15.87 154 THR A CA 1
ATOM 762 C C . THR A 1 97 ? 8.655 16.587 11.768 1.00 17.08 154 THR A C 1
ATOM 763 O O . THR A 1 97 ? 7.760 17.066 12.480 1.00 15.95 154 THR A O 1
ATOM 767 N N . PHE A 1 98 ? 9.805 17.181 11.514 1.00 16.41 155 PHE A N 1
ATOM 768 C CA . PHE A 1 98 ? 10.189 18.395 12.224 1.00 14.11 155 PHE A CA 1
ATOM 769 C C . PHE A 1 98 ? 11.000 19.275 11.307 1.00 16.79 155 PHE A C 1
ATOM 770 O O . PHE A 1 98 ? 11.856 18.792 10.557 1.00 16.10 155 PHE A O 1
ATOM 778 N N . LEU A 1 99 ? 10.730 20.579 11.374 1.00 13.97 156 LEU A N 1
ATOM 779 C CA . LEU A 1 99 ? 11.533 21.588 10.713 1.00 15.36 156 LEU A CA 1
ATOM 780 C C . LEU A 1 99 ? 11.699 22.721 11.726 1.00 13.32 156 LEU A C 1
ATOM 781 O O . LEU A 1 99 ? 10.683 23.325 12.159 1.00 14.39 156 LEU A O 1
ATOM 786 N N . GLY A 1 100 ? 12.951 22.979 12.111 1.00 14.23 157 GLY A N 1
ATOM 787 C CA . GLY A 1 100 ? 13.255 24.027 13.087 1.00 14.42 157 GLY A CA 1
ATOM 788 C C . GLY A 1 100 ? 14.373 24.921 12.620 1.00 15.52 157 GLY A C 1
ATOM 789 O O . GLY A 1 100 ? 15.286 24.489 11.884 1.00 15.66 157 GLY A O 1
ATOM 790 N N . VAL A 1 101 ? 14.316 26.184 13.029 1.00 14.16 158 VAL A N 1
ATOM 791 C CA . VAL A 1 101 ? 15.354 27.139 12.669 1.00 15.60 158 VAL A CA 1
ATOM 792 C C . VAL A 1 101 ? 15.565 28.103 13.837 1.00 17.70 158 VAL A C 1
ATOM 793 O O . VAL A 1 101 ? 14.635 28.391 14.595 1.00 16.51 158 VAL A O 1
ATOM 797 N N . PRO A 1 102 ? 16.780 28.636 13.987 1.00 18.11 159 PRO A N 1
ATOM 798 C CA . PRO A 1 102 ? 16.958 29.706 14.966 1.00 18.31 159 PRO A CA 1
ATOM 799 C C . PRO A 1 102 ? 16.340 31.027 14.505 1.00 17.39 159 PRO A C 1
ATOM 800 O O . PRO A 1 102 ? 16.199 31.305 13.300 1.00 16.95 159 PRO A O 1
ATOM 804 N N . VAL A 1 103 ? 15.975 31.844 15.485 1.00 16.18 160 VAL A N 1
ATOM 805 C CA . VAL A 1 103 ? 15.461 33.186 15.198 1.00 16.16 160 VAL A CA 1
ATOM 806 C C . VAL A 1 103 ? 16.612 34.121 15.540 1.00 16.14 160 VAL A C 1
ATOM 807 O O . VAL A 1 103 ? 16.991 34.227 16.697 1.00 16.55 160 VAL A O 1
ATOM 811 N N . ARG A 1 104 ? 17.187 34.765 14.521 1.00 18.89 161 ARG A N 1
ATOM 812 C CA . ARG A 1 104 ? 18.406 35.566 14.733 1.00 20.28 161 ARG A CA 1
ATOM 813 C C . ARG A 1 104 ? 18.360 36.921 14.032 1.00 21.33 161 ARG A C 1
ATOM 814 O O . ARG A 1 104 ? 17.609 37.100 13.086 1.00 20.78 161 ARG A O 1
ATOM 822 N N . VAL A 1 105 ? 19.162 37.869 14.528 1.00 22.28 162 VAL A N 1
ATOM 823 C CA . VAL A 1 105 ? 19.498 39.076 13.772 1.00 23.40 162 VAL A CA 1
ATOM 824 C C . VAL A 1 105 ? 21.022 39.118 13.755 1.00 23.85 162 VAL A C 1
ATOM 825 O O . VAL A 1 105 ? 21.646 39.202 14.815 1.00 26.74 162 VAL A O 1
ATOM 829 N N . ARG A 1 106 ? 21.597 39.045 12.561 1.00 29.52 163 ARG A N 1
ATOM 830 C CA . ARG A 1 106 ? 23.054 38.854 12.408 1.00 35.29 163 ARG A CA 1
ATOM 831 C C . ARG A 1 106 ? 23.471 37.604 13.201 1.00 35.72 163 ARG A C 1
ATOM 832 O O . ARG A 1 106 ? 22.961 36.522 12.932 1.00 36.12 163 ARG A O 1
ATOM 840 N N . ASP A 1 107 ? 24.355 37.740 14.185 1.00 37.40 164 ASP A N 1
ATOM 841 C CA . ASP A 1 107 ? 24.754 36.580 14.996 1.00 39.82 164 ASP A CA 1
ATOM 842 C C . ASP A 1 107 ? 23.988 36.475 16.321 1.00 39.19 164 ASP A C 1
ATOM 843 O O . ASP A 1 107 ? 24.131 35.484 17.052 1.00 41.50 164 ASP A O 1
ATOM 848 N N . GLU A 1 108 ? 23.181 37.494 16.619 1.00 36.27 165 GLU A N 1
ATOM 849 C CA . GLU A 1 108 ? 22.429 37.582 17.872 1.00 34.86 165 GLU A CA 1
ATOM 850 C C . GLU A 1 108 ? 21.206 36.654 17.813 1.00 33.24 165 GLU A C 1
ATOM 851 O O . GLU A 1 108 ? 20.479 36.645 16.817 1.00 29.69 165 GLU A O 1
ATOM 857 N N . SER A 1 109 ? 20.990 35.894 18.883 1.00 31.26 166 SER A N 1
ATOM 858 C CA . SER A 1 109 ? 19.939 34.868 18.934 1.00 28.80 166 SER A CA 1
ATOM 859 C C . SER A 1 109 ? 18.780 35.367 19.767 1.00 26.72 166 SER A C 1
ATOM 860 O O . SER A 1 109 ? 18.970 35.961 20.844 1.00 27.31 166 SER A O 1
ATOM 863 N N . PHE A 1 110 ? 17.562 35.136 19.273 1.00 18.35 167 PHE A N 1
ATOM 864 C CA . PHE A 1 110 ? 16.400 35.604 20.002 1.00 17.50 167 PHE A CA 1
ATOM 865 C C . PHE A 1 110 ? 15.384 34.511 20.289 1.00 16.38 167 PHE A C 1
ATOM 866 O O . PHE A 1 110 ? 14.376 34.763 20.950 1.00 16.89 167 PHE A O 1
ATOM 874 N N . GLY A 1 111 ? 15.626 33.315 19.794 1.00 16.25 168 GLY A N 1
ATOM 875 C CA . GLY A 1 111 ? 14.662 32.210 20.003 1.00 16.60 168 GLY A CA 1
ATOM 876 C C . GLY A 1 111 ? 14.720 31.171 18.904 1.00 14.19 168 GLY A C 1
ATOM 877 O O . GLY A 1 111 ? 15.721 31.036 18.203 1.00 16.22 168 GLY A O 1
ATOM 878 N N . THR A 1 112 ? 13.632 30.400 18.775 1.00 14.19 169 THR A N 1
ATOM 879 C CA . THR A 1 112 ? 13.563 29.306 17.817 1.00 14.04 169 THR A CA 1
ATOM 880 C C . THR A 1 112 ? 12.168 29.259 17.214 1.00 14.51 169 THR A C 1
ATOM 881 O O . THR A 1 112 ? 11.213 29.593 17.898 1.00 14.86 169 THR A O 1
ATOM 885 N N . LEU A 1 113 ? 12.066 28.800 15.973 1.00 13.39 170 LEU A N 1
ATOM 886 C CA . LEU A 1 113 ? 10.754 28.670 15.306 1.00 12.21 170 LEU A CA 1
ATOM 887 C C . LEU A 1 113 ? 10.736 27.260 14.743 1.00 12.92 170 LEU A C 1
ATOM 888 O O . LEU A 1 113 ? 11.666 26.861 14.031 1.00 13.20 170 LEU A O 1
ATOM 893 N N . TYR A 1 114 ? 9.704 26.494 15.080 1.00 12.21 171 TYR A N 1
ATOM 894 C CA . TYR A 1 114 ? 9.648 25.112 14.618 1.00 11.05 171 TYR A CA 1
ATOM 895 C C . TYR A 1 114 ? 8.271 24.578 14.361 1.00 13.04 171 TYR A C 1
ATOM 896 O O . TYR A 1 114 ? 7.296 25.048 14.968 1.00 13.16 171 TYR A O 1
ATOM 905 N N . LEU A 1 115 ? 8.230 23.611 13.445 1.00 12.74 172 LEU A N 1
ATOM 906 C CA . LEU A 1 115 ? 6.964 23.128 12.893 1.00 12.60 172 LEU A CA 1
ATOM 907 C C . LEU A 1 115 ? 7.045 21.621 12.889 1.00 13.20 172 LEU A C 1
ATOM 908 O O . LEU A 1 115 ? 8.124 21.096 12.660 1.00 14.50 172 LEU A O 1
ATOM 913 N N . THR A 1 116 ? 5.921 20.945 13.090 1.00 13.55 173 THR A N 1
ATOM 914 C CA . THR A 1 116 ? 5.968 19.476 13.040 1.00 13.68 173 THR A CA 1
ATOM 915 C C . THR A 1 116 ? 4.775 18.922 12.279 1.00 15.63 173 THR A C 1
ATOM 916 O O . THR A 1 116 ? 3.724 19.574 12.123 1.00 14.61 173 THR A O 1
ATOM 920 N N . ASP A 1 117 ? 4.957 17.695 11.795 1.00 15.69 174 ASP A N 1
ATOM 921 C CA . ASP A 1 117 ? 3.869 16.883 11.220 1.00 15.26 174 ASP A CA 1
ATOM 922 C C . ASP A 1 117 ? 3.200 17.522 10.005 1.00 14.73 174 ASP A C 1
ATOM 923 O O . ASP A 1 117 ? 1.989 17.811 10.044 1.00 17.04 174 ASP A O 1
ATOM 928 N N . LYS A 1 118 ? 4.016 17.730 8.968 1.00 16.94 175 LYS A N 1
ATOM 929 C CA . LYS A 1 118 ? 3.516 18.082 7.647 1.00 18.63 175 LYS A CA 1
ATOM 930 C C . LYS A 1 118 ? 2.325 17.156 7.347 1.00 23.50 175 LYS A C 1
ATOM 931 O O . LYS A 1 118 ? 2.408 15.940 7.542 1.00 24.56 175 LYS A O 1
ATOM 937 N N . THR A 1 119 ? 1.213 17.755 6.928 1.00 25.23 176 THR A N 1
ATOM 938 C CA . THR A 1 119 ? -0.090 17.073 6.865 1.00 32.22 176 THR A CA 1
ATOM 939 C C . THR A 1 119 ? -0.141 15.905 5.887 1.00 34.40 176 THR A C 1
ATOM 940 O O . THR A 1 119 ? -0.952 14.993 6.058 1.00 36.85 176 THR A O 1
ATOM 944 N N . ASN A 1 120 ? 0.731 15.903 4.886 1.00 33.24 177 ASN A N 1
ATOM 945 C CA . ASN A 1 120 ? 0.683 14.840 3.875 1.00 35.81 177 ASN A CA 1
ATOM 946 C C . ASN A 1 120 ? 1.500 13.592 4.260 1.00 35.92 177 ASN A C 1
ATOM 947 O O . ASN A 1 120 ? 1.692 12.688 3.446 1.00 35.86 177 ASN A O 1
ATOM 952 N N . GLY A 1 121 ? 1.980 13.557 5.506 1.00 34.00 178 GLY A N 1
ATOM 953 C CA . GLY A 1 121 ? 2.881 12.496 5.968 1.00 29.74 178 GLY A CA 1
ATOM 954 C C . GLY A 1 121 ? 4.292 12.601 5.402 1.00 28.29 178 GLY A C 1
ATOM 955 O O . GLY A 1 121 ? 5.138 11.735 5.645 1.00 30.67 178 GLY A O 1
ATOM 956 N N . GLN A 1 122 ? 4.563 13.665 4.654 1.00 24.71 179 GLN A N 1
ATOM 957 C CA . GLN A 1 122 ? 5.831 13.802 3.944 1.00 24.45 179 GLN A CA 1
ATOM 958 C C . GLN A 1 122 ? 6.866 14.572 4.762 1.00 20.88 179 GLN A C 1
ATOM 959 O O . GLN A 1 122 ? 6.490 15.263 5.726 1.00 21.97 179 GLN A O 1
ATOM 965 N N . PRO A 1 123 ? 8.159 14.445 4.408 1.00 23.78 180 PRO A N 1
ATOM 966 C CA . PRO A 1 123 ? 9.167 15.277 5.074 1.00 23.39 180 PRO A CA 1
ATOM 967 C C . PRO A 1 123 ? 8.982 16.745 4.666 1.00 20.80 180 PRO A C 1
ATOM 968 O O . PRO A 1 123 ? 8.477 17.040 3.566 1.00 21.68 180 PRO A O 1
ATOM 972 N N . PHE A 1 124 ? 9.384 17.663 5.537 1.00 16.91 181 PHE A N 1
ATOM 973 C CA . PHE A 1 124 ? 9.428 19.069 5.133 1.00 18.36 181 PHE A CA 1
ATOM 974 C C . PHE A 1 124 ? 10.406 19.253 3.970 1.00 20.23 181 PHE A C 1
ATOM 975 O O . PHE A 1 124 ? 11.458 18.597 3.910 1.00 21.26 181 PHE A O 1
ATOM 983 N N . SER A 1 125 ? 10.044 20.149 3.055 1.00 21.16 182 SER A N 1
ATOM 984 C CA . SER A 1 125 ? 10.795 20.361 1.808 1.00 21.00 182 SER A CA 1
ATOM 985 C C . SER A 1 125 ? 11.850 21.460 1.942 1.00 23.08 182 SER A C 1
ATOM 986 O O . SER A 1 125 ? 11.863 22.227 2.933 1.00 21.36 182 SER A O 1
ATOM 989 N N . ASP A 1 126 ? 12.720 21.573 0.930 1.00 21.26 183 ASP A N 1
ATOM 990 C CA . ASP A 1 126 ? 13.670 22.670 0.836 1.00 22.16 183 ASP A CA 1
ATOM 991 C C . ASP A 1 126 ? 12.955 24.019 0.819 1.00 21.30 183 ASP A C 1
ATOM 992 O O . ASP A 1 126 ? 13.404 24.972 1.468 1.00 21.31 183 ASP A O 1
ATOM 997 N N . ASP A 1 127 ? 11.860 24.096 0.053 1.00 20.92 184 ASP A N 1
ATOM 998 C CA . ASP A 1 127 ? 11.067 25.326 -0.026 1.00 22.67 184 ASP A CA 1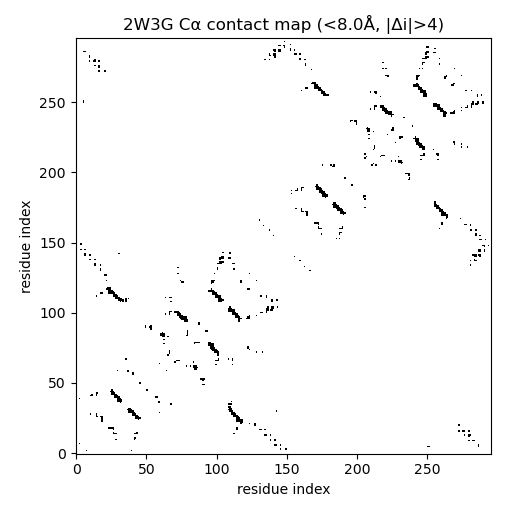
AT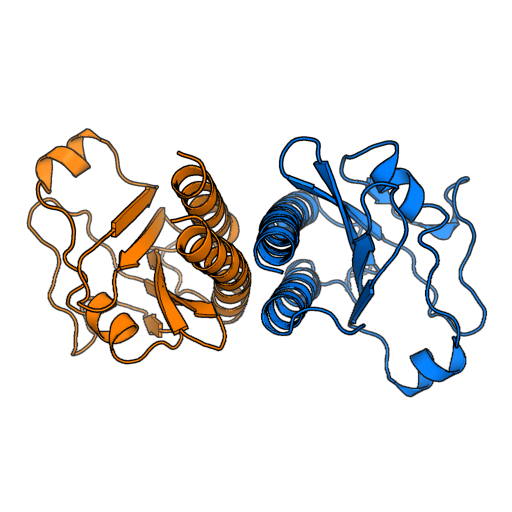OM 999 C C . ASP A 1 127 ? 10.466 25.678 1.325 1.00 20.23 184 ASP A C 1
ATOM 1000 O O . ASP A 1 127 ? 10.460 26.844 1.699 1.00 19.58 184 ASP A O 1
ATOM 1005 N N . ASP A 1 128 ? 10.018 24.663 2.057 1.00 18.18 185 ASP A N 1
ATOM 1006 C CA . ASP A 1 128 ? 9.526 24.849 3.426 1.00 18.55 185 ASP A CA 1
ATOM 1007 C C . ASP A 1 128 ? 10.632 25.453 4.290 1.00 18.69 185 ASP A C 1
ATOM 1008 O O . ASP A 1 128 ? 10.392 26.412 5.036 1.00 16.66 185 ASP A O 1
ATOM 1013 N N . GLU A 1 129 ? 11.837 24.905 4.208 1.00 16.91 186 GLU A N 1
ATOM 1014 C CA . GLU A 1 129 ? 12.945 25.416 4.975 1.00 18.09 186 GLU A CA 1
ATOM 1015 C C . GLU A 1 129 ? 13.259 26.882 4.647 1.00 17.06 186 GLU A C 1
ATOM 1016 O O . GLU A 1 129 ? 13.441 27.689 5.561 1.00 17.65 186 GLU A O 1
ATOM 1022 N N . VAL A 1 130 ? 13.289 27.227 3.350 1.00 18.00 187 VAL A N 1
ATOM 1023 C CA . VAL A 1 130 ? 13.561 28.613 2.929 1.00 18.55 187 VAL A CA 1
ATOM 1024 C C . VAL A 1 130 ? 12.498 29.584 3.464 1.00 17.12 187 VAL A C 1
ATOM 1025 O O . VAL A 1 130 ? 12.824 30.649 3.986 1.00 15.86 187 VAL A O 1
ATOM 1029 N N . LEU A 1 131 ? 11.245 29.167 3.393 1.00 15.47 188 LEU A N 1
ATOM 1030 C CA . LEU A 1 131 ? 10.141 29.995 3.870 1.00 18.72 188 LEU A CA 1
ATOM 1031 C C . LEU A 1 131 ? 10.277 30.218 5.372 1.00 16.47 188 LEU A C 1
ATOM 1032 O O . LEU A 1 131 ? 10.156 31.341 5.865 1.00 15.08 188 LEU A O 1
ATOM 1037 N N . VAL A 1 132 ? 10.496 29.129 6.105 1.00 14.96 189 VAL A N 1
ATOM 1038 C CA . VAL A 1 132 ? 10.609 29.232 7.564 1.00 15.59 189 VAL A CA 1
ATOM 1039 C C . VAL A 1 132 ? 11.832 30.060 7.962 1.00 15.50 189 VAL A C 1
ATOM 1040 O O . VAL A 1 132 ? 11.763 30.853 8.903 1.00 14.90 189 VAL A O 1
ATOM 1044 N N . GLN A 1 133 ? 12.952 29.949 7.233 1.00 14.83 190 GLN A N 1
ATOM 1045 C CA . GLN A 1 133 ? 14.086 30.837 7.528 1.00 15.76 190 GLN A CA 1
ATOM 1046 C C . GLN A 1 133 ? 13.722 32.297 7.361 1.00 14.11 190 GLN A C 1
ATOM 1047 O O . GLN A 1 133 ? 14.118 33.137 8.183 1.00 15.43 190 GLN A O 1
ATOM 1053 N N . ALA A 1 134 ? 12.998 32.615 6.286 1.00 14.92 191 ALA A N 1
ATOM 1054 C CA . ALA A 1 134 ? 12.636 34.015 6.045 1.00 14.23 191 ALA A CA 1
ATOM 1055 C C . ALA A 1 134 ? 11.700 34.527 7.138 1.00 13.15 191 ALA A C 1
ATOM 1056 O O . ALA A 1 134 ? 11.828 35.658 7.585 1.00 14.08 191 ALA A O 1
ATOM 1058 N N . LEU A 1 135 ? 10.754 33.684 7.546 1.00 13.32 192 LEU A N 1
ATOM 1059 C CA . LEU A 1 135 ? 9.841 34.097 8.616 1.00 12.52 192 LEU A CA 1
ATOM 1060 C C . LEU A 1 135 ? 10.512 34.211 9.962 1.00 12.86 192 LEU A C 1
ATOM 1061 O O . LEU A 1 135 ? 10.181 35.105 10.752 1.00 14.37 192 LEU A O 1
ATOM 1066 N N . ALA A 1 136 ? 11.502 33.350 10.222 1.00 13.25 193 ALA A N 1
ATOM 1067 C CA . ALA A 1 136 ? 12.276 33.473 11.440 1.00 12.65 193 ALA A CA 1
ATOM 1068 C C . ALA A 1 136 ? 13.120 34.757 11.437 1.00 11.55 193 ALA A C 1
ATOM 1069 O O . ALA A 1 136 ? 13.298 35.385 12.476 1.00 13.85 193 ALA A O 1
ATOM 1071 N N . ALA A 1 137 ? 13.626 35.127 10.258 1.00 13.62 194 ALA A N 1
ATOM 1072 C CA . ALA A 1 137 ? 14.383 36.371 10.149 1.00 14.23 194 ALA A CA 1
ATOM 1073 C C . ALA A 1 137 ? 13.489 37.587 10.469 1.00 12.71 194 ALA A C 1
ATOM 1074 O O . ALA A 1 137 ? 13.911 38.523 11.177 1.00 13.80 194 ALA A O 1
ATOM 1076 N N . ALA A 1 138 ? 12.233 37.543 9.995 1.00 13.85 195 ALA A N 1
ATOM 1077 C CA . ALA A 1 138 ? 11.282 38.590 10.342 1.00 13.40 195 ALA A CA 1
ATOM 1078 C C . ALA A 1 138 ? 10.997 38.577 11.836 1.00 12.04 195 ALA A C 1
ATOM 1079 O O . ALA A 1 138 ? 10.877 39.639 12.444 1.00 13.32 195 ALA A O 1
ATOM 1081 N N . ALA A 1 139 ? 10.854 37.375 12.427 1.00 11.22 196 ALA A N 1
ATOM 1082 C CA . ALA A 1 139 ? 10.632 37.294 13.867 1.00 13.11 196 ALA A CA 1
ATOM 1083 C C . ALA A 1 139 ? 11.796 37.913 14.636 1.00 14.45 196 ALA A C 1
ATOM 1084 O O . ALA A 1 139 ? 11.583 38.551 15.674 1.00 14.81 196 ALA A O 1
ATOM 1086 N N . GLY A 1 140 ? 13.014 37.685 14.132 1.00 15.10 197 GLY A N 1
ATOM 1087 C CA . GLY A 1 140 ? 14.210 38.263 14.781 1.00 14.48 197 GLY A CA 1
ATOM 1088 C C . GLY A 1 140 ? 14.150 39.780 14.758 1.00 14.16 197 GLY A C 1
ATOM 1089 O O . GLY A 1 140 ? 14.383 40.448 15.774 1.00 14.93 197 GLY A O 1
ATOM 1090 N N . ILE A 1 141 ? 13.823 40.329 13.599 1.00 14.13 198 ILE A N 1
ATOM 1091 C CA . ILE A 1 141 ? 13.631 41.785 13.479 1.00 15.06 198 ILE A CA 1
ATOM 1092 C C . ILE A 1 141 ? 12.583 42.285 14.497 1.00 14.98 198 ILE A C 1
ATOM 1093 O O . ILE A 1 141 ? 12.765 43.287 15.183 1.00 15.36 198 ILE A O 1
ATOM 1098 N N . ALA A 1 142 ? 11.478 41.558 14.605 1.00 13.49 199 ALA A N 1
ATOM 1099 C CA . ALA A 1 142 ? 10.414 41.923 15.538 1.00 14.83 199 ALA A CA 1
ATOM 1100 C C . ALA A 1 142 ? 10.877 41.904 16.996 1.00 14.72 199 ALA A C 1
ATOM 1101 O O . ALA A 1 142 ? 10.695 42.885 17.725 1.00 15.55 199 ALA A O 1
ATOM 1103 N N . VAL A 1 143 ? 11.518 40.808 17.414 1.00 15.24 200 VAL A N 1
ATOM 1104 C CA . VAL A 1 143 ? 11.972 40.723 18.809 1.00 16.22 200 VAL A CA 1
ATOM 1105 C C . VAL A 1 143 ? 13.036 41.785 19.117 1.00 15.85 200 VAL A C 1
ATOM 1106 O O . VAL A 1 143 ? 12.939 42.451 20.170 1.00 18.19 200 VAL A O 1
ATOM 1110 N N . ALA A 1 144 ? 14.017 41.932 18.231 1.00 15.92 201 ALA A N 1
ATOM 1111 C CA . ALA A 1 144 ? 15.141 42.877 18.430 1.00 19.38 201 ALA A CA 1
ATOM 1112 C C . ALA A 1 144 ? 14.619 44.294 18.594 1.00 19.87 201 ALA A C 1
ATOM 1113 O O . ALA A 1 144 ? 15.093 45.054 19.461 1.00 22.75 201 ALA A O 1
ATOM 1115 N N . ASN A 1 145 ? 13.646 44.665 17.778 1.00 17.86 202 ASN A N 1
ATOM 1116 C CA . ASN A 1 145 ? 13.163 46.043 17.778 1.00 18.32 202 ASN A CA 1
ATOM 1117 C C . ASN A 1 145 ? 12.078 46.313 18.808 1.00 20.97 202 ASN A C 1
ATOM 1118 O O . ASN A 1 145 ? 11.825 47.476 19.159 1.00 26.71 202 ASN A O 1
ATOM 1123 N N . ALA A 1 146 ? 11.419 45.273 19.302 1.00 17.72 203 ALA A N 1
ATOM 1124 C CA . ALA A 1 146 ? 10.478 45.464 20.387 1.00 21.66 203 ALA A CA 1
ATOM 1125 C C . ALA A 1 146 ? 11.306 45.695 21.637 1.00 27.22 203 ALA A C 1
ATOM 1126 O O . ALA A 1 146 ? 11.019 46.595 22.400 1.00 28.49 203 ALA A O 1
ATOM 1128 N N . ARG A 1 147 ? 12.324 44.858 21.830 1.00 28.73 204 ARG A N 1
ATOM 1129 C CA . ARG A 1 147 ? 13.250 44.989 22.969 1.00 32.81 204 ARG A CA 1
ATOM 1130 C C . ARG A 1 147 ? 13.822 46.391 23.116 1.00 34.62 204 ARG A C 1
ATOM 1131 O O . ARG A 1 147 ? 13.768 46.982 24.207 1.00 35.93 204 ARG A O 1
ATOM 1139 N N . LEU A 1 148 ? 14.366 46.905 22.015 1.00 35.37 205 LEU A N 1
ATOM 1140 C CA . LEU A 1 148 ? 14.909 48.262 21.964 1.00 38.41 205 LEU A CA 1
ATOM 1141 C C . LEU A 1 148 ? 13.848 49.307 22.308 1.00 39.67 205 LEU A C 1
ATOM 1142 O O . LEU A 1 148 ? 14.116 50.239 23.074 1.00 39.50 205 LEU A O 1
ATOM 1147 N N . TYR A 1 149 ? 12.649 49.134 21.745 1.00 41.56 206 TYR A N 1
ATOM 1148 C CA . TYR A 1 149 ? 11.489 49.966 22.056 1.00 42.79 206 TYR A CA 1
ATOM 1149 C C . TYR A 1 149 ? 11.172 49.957 23.558 1.00 43.64 206 TYR A C 1
ATOM 1150 O O . TYR A 1 149 ? 11.059 51.020 24.175 1.00 41.92 206 TYR A O 1
ATOM 1159 N N . GLN A 1 150 ? 11.046 48.758 24.135 1.00 44.27 207 GLN A N 1
ATOM 1160 C CA . GLN A 1 150 ? 10.722 48.595 25.556 1.00 46.58 207 GLN A CA 1
ATOM 1161 C C . GLN A 1 150 ? 11.835 49.115 26.463 1.00 47.43 207 GLN A C 1
ATOM 1162 O O . GLN A 1 150 ? 11.578 49.914 27.365 1.00 47.60 207 GLN A O 1
ATOM 1168 C CA . PRO B 1 5 ? 21.449 52.391 6.901 1.00 43.73 62 PRO B CA 1
ATOM 1169 C C . PRO B 1 5 ? 20.796 51.204 7.603 1.00 42.51 62 PRO B C 1
ATOM 1170 O O . PRO B 1 5 ? 20.368 50.259 6.940 1.00 44.38 62 PRO B O 1
ATOM 1171 N N . ASP B 1 6 ? 20.728 51.275 8.932 1.00 41.00 63 ASP B N 1
ATOM 1172 C CA . ASP B 1 6 ? 20.084 50.276 9.784 1.00 38.94 63 ASP B CA 1
ATOM 1173 C C . ASP B 1 6 ? 18.634 49.973 9.339 1.00 34.48 63 ASP B C 1
ATOM 1174 O O . ASP B 1 6 ? 18.359 48.890 8.817 1.00 33.67 63 ASP B O 1
ATOM 1179 N N . LEU B 1 7 ? 17.731 50.933 9.537 1.00 32.37 64 LEU B N 1
ATOM 1180 C CA . LEU B 1 7 ? 16.318 50.752 9.190 1.00 26.82 64 LEU B CA 1
ATOM 1181 C C . LEU B 1 7 ? 16.161 50.409 7.710 1.00 25.58 64 LEU B C 1
ATOM 1182 O O . LEU B 1 7 ? 15.442 49.461 7.346 1.00 22.33 64 LEU B O 1
ATOM 1187 N N . GLU B 1 8 ? 16.809 51.173 6.839 1.00 25.02 65 GLU B N 1
ATOM 1188 C CA . GLU B 1 8 ? 16.654 50.940 5.415 1.00 25.43 65 GLU B CA 1
ATOM 1189 C C . GLU B 1 8 ? 17.006 49.485 5.029 1.00 23.73 65 GLU B C 1
ATOM 1190 O O . GLU B 1 8 ? 16.295 48.850 4.230 1.00 23.90 65 GLU B O 1
ATOM 1196 N N . ALA B 1 9 ? 18.085 48.944 5.604 1.00 24.26 66 ALA B N 1
ATOM 1197 C CA . ALA B 1 9 ? 18.488 47.568 5.293 1.00 23.14 66 ALA B CA 1
ATOM 1198 C C . ALA B 1 9 ? 17.413 46.575 5.734 1.00 20.36 66 ALA B C 1
ATOM 1199 O O . ALA B 1 9 ? 17.131 45.584 5.039 1.00 20.30 66 ALA B O 1
ATOM 1201 N N . THR B 1 10 ? 16.870 46.840 6.918 1.00 20.60 67 THR B N 1
ATOM 1202 C CA . THR B 1 10 ? 15.776 46.036 7.479 1.00 20.02 67 THR B CA 1
ATOM 1203 C C . THR B 1 10 ? 14.557 46.033 6.545 1.00 18.46 67 THR B C 1
ATOM 1204 O O . THR B 1 10 ? 13.959 44.961 6.273 1.00 18.44 67 THR B O 1
ATOM 1208 N N . LEU B 1 11 ? 14.171 47.215 6.080 1.00 16.52 68 LEU B N 1
ATOM 1209 C CA . LEU B 1 11 ? 12.964 47.328 5.248 1.00 14.36 68 LEU B CA 1
ATOM 1210 C C . LEU B 1 11 ? 13.217 46.625 3.923 1.00 15.95 68 LEU B C 1
ATOM 1211 O O . LEU B 1 11 ? 12.335 45.940 3.368 1.00 15.73 68 LEU B O 1
ATOM 1216 N N . ARG B 1 12 ? 14.444 46.742 3.405 1.00 16.21 69 ARG B N 1
ATOM 1217 C CA . ARG B 1 12 ? 14.777 46.073 2.147 1.00 18.46 69 ARG B CA 1
ATOM 1218 C C . ARG B 1 12 ? 14.687 44.559 2.275 1.00 16.25 69 ARG B C 1
ATOM 1219 O O . ARG B 1 12 ? 14.239 43.869 1.356 1.00 18.88 69 ARG B O 1
ATOM 1227 N N . ALA B 1 13 ? 15.113 44.049 3.431 1.00 17.44 70 ALA B N 1
ATOM 1228 C CA . ALA B 1 13 ? 15.092 42.615 3.697 1.00 15.62 70 ALA B CA 1
ATOM 1229 C C . ALA B 1 13 ? 13.638 42.100 3.731 1.00 14.99 70 ALA B C 1
ATOM 1230 O O . ALA B 1 13 ? 13.334 41.021 3.187 1.00 16.66 70 ALA B O 1
ATOM 1232 N N . ILE B 1 14 ? 12.780 42.876 4.393 1.00 15.06 71 ILE B N 1
ATOM 1233 C CA . ILE B 1 14 ? 11.338 42.543 4.427 1.00 13.76 71 ILE B CA 1
ATOM 1234 C C . ILE B 1 14 ? 10.703 42.585 3.027 1.00 11.94 71 ILE B C 1
ATOM 1235 O O . ILE B 1 14 ? 9.973 41.656 2.648 1.00 12.67 71 ILE B O 1
ATOM 1240 N N . VAL B 1 15 ? 11.026 43.608 2.225 1.00 13.66 72 VAL B N 1
ATOM 1241 C CA . VAL B 1 15 ? 10.532 43.649 0.844 1.00 12.55 72 VAL B CA 1
ATOM 1242 C C . VAL B 1 15 ? 11.037 42.419 0.072 1.00 12.54 72 VAL B C 1
ATOM 1243 O O . VAL B 1 15 ? 10.289 41.797 -0.682 1.00 13.56 72 VAL B O 1
ATOM 1247 N N . HIS B 1 16 ? 12.314 42.065 0.266 1.00 14.41 73 HIS B N 1
ATOM 1248 C CA . HIS B 1 16 ? 12.836 40.886 -0.433 1.00 14.23 73 HIS B CA 1
ATOM 1249 C C . HIS B 1 16 ? 12.123 39.605 -0.033 1.00 14.82 73 HIS B C 1
ATOM 1250 O O . HIS B 1 16 ? 11.794 38.768 -0.883 1.00 15.91 73 HIS B O 1
ATOM 1257 N N . SER B 1 17 ? 11.873 39.434 1.259 1.00 14.58 74 SER B N 1
ATOM 1258 C CA . SER B 1 17 ? 11.120 38.242 1.659 1.00 14.88 74 SER B CA 1
ATOM 1259 C C . SER B 1 17 ? 9.722 38.204 1.066 1.00 15.08 74 SER B C 1
ATOM 1260 O O . SER B 1 17 ? 9.276 37.178 0.567 1.00 15.11 74 SER B O 1
ATOM 1263 N N . ALA B 1 18 ? 9.028 39.337 1.120 1.00 13.03 75 ALA B N 1
ATOM 1264 C CA . ALA B 1 18 ? 7.670 39.335 0.589 1.00 13.35 75 ALA B CA 1
ATOM 1265 C C . ALA B 1 18 ? 7.663 39.004 -0.893 1.00 13.26 75 ALA B C 1
ATOM 1266 O O . ALA B 1 18 ? 6.891 38.180 -1.366 1.00 14.02 75 ALA B O 1
ATOM 1268 N N . THR B 1 19 ? 8.535 39.662 -1.648 1.00 12.73 76 THR B N 1
ATOM 1269 C CA . THR B 1 19 ? 8.547 39.517 -3.096 1.00 13.17 76 THR B CA 1
ATOM 1270 C C . THR B 1 19 ? 8.965 38.097 -3.481 1.00 13.99 76 THR B C 1
ATOM 1271 O O . THR B 1 19 ? 8.352 37.457 -4.349 1.00 15.19 76 THR B O 1
ATOM 1275 N N . SER B 1 20 ? 10.022 37.585 -2.854 1.00 15.93 77 SER B N 1
ATOM 1276 C CA . SER B 1 20 ? 10.510 36.251 -3.234 1.00 15.75 77 SER B CA 1
ATOM 1277 C C . SER B 1 20 ? 9.561 35.129 -2.800 1.00 14.70 77 SER B C 1
ATOM 1278 O O . SER B 1 20 ? 9.360 34.160 -3.553 1.00 18.83 77 SER B O 1
ATOM 1281 N N . LEU B 1 21 ? 9.006 35.230 -1.589 1.00 15.69 78 LEU B N 1
ATOM 1282 C CA . LEU B 1 21 ? 8.143 34.137 -1.095 1.00 16.44 78 LEU B CA 1
ATOM 1283 C C . LEU B 1 21 ? 6.801 34.033 -1.795 1.00 18.80 78 LEU B C 1
ATOM 1284 O O . LEU B 1 21 ? 6.314 32.929 -2.021 1.00 19.50 78 LEU B O 1
ATOM 1289 N N . VAL B 1 22 ? 6.187 35.176 -2.112 1.00 15.77 79 VAL B N 1
ATOM 1290 C CA . VAL B 1 22 ? 4.947 35.192 -2.896 1.00 16.26 79 VAL B CA 1
ATOM 1291 C C . VAL B 1 22 ? 5.233 34.926 -4.381 1.00 18.87 79 VAL B C 1
ATOM 1292 O O . VAL B 1 22 ? 4.347 34.457 -5.093 1.00 23.98 79 VAL B O 1
ATOM 1296 N N . ASP B 1 23 ? 6.474 35.154 -4.821 1.00 16.74 80 ASP B N 1
ATOM 1297 C CA . ASP B 1 23 ? 6.877 35.025 -6.231 1.00 18.13 80 ASP B CA 1
ATOM 1298 C C . ASP B 1 23 ? 6.248 36.132 -7.075 1.00 18.31 80 ASP B C 1
ATOM 1299 O O . ASP B 1 23 ? 5.632 35.908 -8.112 1.00 21.24 80 ASP B O 1
ATOM 1304 N N . ALA B 1 24 ? 6.428 37.363 -6.615 1.00 16.83 81 ALA B N 1
ATOM 1305 C CA . ALA B 1 24 ? 6.036 38.531 -7.380 1.00 16.57 81 ALA B CA 1
ATOM 1306 C C . ALA B 1 24 ? 7.224 39.098 -8.161 1.00 13.84 81 ALA B C 1
ATOM 1307 O O . ALA B 1 24 ? 8.390 38.953 -7.757 1.00 16.31 81 ALA B O 1
ATOM 1309 N N . ARG B 1 25 ? 6.930 39.770 -9.275 1.00 14.69 82 ARG B N 1
ATOM 1310 C CA . ARG B 1 25 ? 8.036 40.340 -10.081 1.00 15.00 82 ARG B CA 1
ATOM 1311 C C . ARG B 1 25 ? 8.585 41.597 -9.411 1.00 14.85 82 ARG B C 1
ATOM 1312 O O . ARG B 1 25 ? 9.797 41.865 -9.447 1.00 16.66 82 ARG B O 1
ATOM 1320 N N . TYR B 1 26 ? 7.690 42.341 -8.766 1.00 12.79 83 TYR B N 1
ATOM 1321 C CA . TYR B 1 26 ? 8.048 43.645 -8.194 1.00 12.56 83 TYR B CA 1
ATOM 1322 C C . TYR B 1 26 ? 7.560 43.733 -6.764 1.00 12.54 83 TYR B C 1
ATOM 1323 O O . TYR B 1 26 ? 6.479 43.261 -6.425 1.00 12.64 83 TYR B O 1
ATOM 1332 N N . GLY B 1 27 ? 8.352 44.377 -5.919 1.00 12.52 84 GLY B N 1
ATOM 1333 C CA . GLY B 1 27 ? 7.944 44.631 -4.543 1.00 12.83 84 GLY B CA 1
ATOM 1334 C C . GLY B 1 27 ? 8.441 45.966 -4.085 1.00 14.42 84 GLY B C 1
ATOM 1335 O O . GLY B 1 27 ? 9.488 46.436 -4.552 1.00 13.68 84 GLY B O 1
ATOM 1336 N N . ALA B 1 28 ? 7.690 46.605 -3.184 1.00 12.42 85 ALA B N 1
ATOM 1337 C CA . ALA B 1 28 ? 8.124 47.909 -2.702 1.00 13.17 85 ALA B CA 1
ATOM 1338 C C . ALA B 1 28 ? 7.590 48.187 -1.324 1.00 13.09 85 ALA B C 1
ATOM 1339 O O . ALA B 1 28 ? 6.601 47.580 -0.890 1.00 12.41 85 ALA B O 1
ATOM 1341 N N . MET B 1 29 ? 8.237 49.110 -0.622 1.00 12.65 86 MET B N 1
ATOM 1342 C CA . MET B 1 29 ? 7.649 49.627 0.617 1.00 12.78 86 MET B CA 1
ATOM 1343 C C . MET B 1 29 ? 7.844 51.129 0.654 1.00 15.14 86 MET B C 1
ATOM 1344 O O . MET B 1 29 ? 8.945 51.611 0.390 1.00 14.95 86 MET B O 1
ATOM 1349 N N . GLU B 1 30 ? 6.782 51.864 0.959 1.00 13.09 87 GLU B N 1
ATOM 1350 C CA . GLU B 1 30 ? 6.905 53.315 1.216 1.00 14.60 87 GLU B CA 1
ATOM 1351 C C . GLU B 1 30 ? 6.661 53.527 2.703 1.00 16.35 87 GLU B C 1
ATOM 1352 O O . GLU B 1 30 ? 5.716 52.948 3.270 1.00 15.21 87 GLU B O 1
ATOM 1358 N N . VAL B 1 31 ? 7.476 54.377 3.315 1.00 14.78 88 VAL B N 1
ATOM 1359 C CA . VAL B 1 31 ? 7.247 54.802 4.675 1.00 15.70 88 VAL B CA 1
ATOM 1360 C C . VAL B 1 31 ? 7.094 56.319 4.627 1.00 17.56 88 VAL B C 1
ATOM 1361 O O . VAL B 1 31 ? 7.911 57.013 4.003 1.00 16.70 88 VAL B O 1
ATOM 1365 N N . HIS B 1 32 ? 6.048 56.826 5.266 1.00 17.32 89 HIS B N 1
ATOM 1366 C CA . HIS B 1 32 ? 5.744 58.269 5.243 1.00 19.34 89 HIS B CA 1
ATOM 1367 C C . HIS B 1 32 ? 5.678 58.861 6.639 1.00 19.89 89 HIS B C 1
ATOM 1368 O O . HIS B 1 32 ? 5.492 58.154 7.633 1.00 18.51 89 HIS B O 1
ATOM 1375 N N . ASP B 1 33 ? 5.837 60.179 6.712 1.00 21.27 90 ASP B N 1
ATOM 1376 C CA . ASP B 1 33 ? 5.637 60.863 7.989 1.00 21.18 90 ASP B CA 1
ATOM 1377 C C . ASP B 1 33 ? 4.166 61.186 8.191 1.00 21.44 90 ASP B C 1
ATOM 1378 O O . ASP B 1 33 ? 3.314 60.817 7.385 1.00 20.87 90 ASP B O 1
ATOM 1383 N N . ARG B 1 34 ? 3.828 61.879 9.281 1.00 21.35 91 ARG B N 1
ATOM 1384 C CA . ARG B 1 34 ? 2.408 62.130 9.542 1.00 21.04 91 ARG B CA 1
ATOM 1385 C C . ARG B 1 34 ? 1.712 63.130 8.592 1.00 22.58 91 ARG B C 1
ATOM 1386 O O . ARG B 1 34 ? 0.482 63.206 8.563 1.00 27.01 91 ARG B O 1
ATOM 1394 N N . GLN B 1 35 ? 2.491 63.875 7.827 1.00 26.57 92 GLN B N 1
ATOM 1395 C CA . GLN B 1 35 ? 1.920 64.736 6.777 1.00 28.46 92 GLN B CA 1
ATOM 1396 C C . GLN B 1 35 ? 2.104 64.102 5.402 1.00 30.04 92 GLN B C 1
ATOM 1397 O O . GLN B 1 35 ? 2.007 64.774 4.369 1.00 29.01 92 GLN B O 1
ATOM 1403 N N . HIS B 1 36 ? 2.384 62.798 5.418 1.00 28.47 93 HIS B N 1
ATOM 1404 C CA . HIS B 1 36 ? 2.458 61.955 4.214 1.00 28.21 93 HIS B CA 1
ATOM 1405 C C . HIS B 1 36 ? 3.621 62.227 3.262 1.00 26.90 93 HIS B C 1
ATOM 1406 O O . HIS B 1 36 ? 3.565 61.864 2.084 1.00 27.61 93 HIS B O 1
ATOM 1413 N N . ARG B 1 37 ? 4.679 62.840 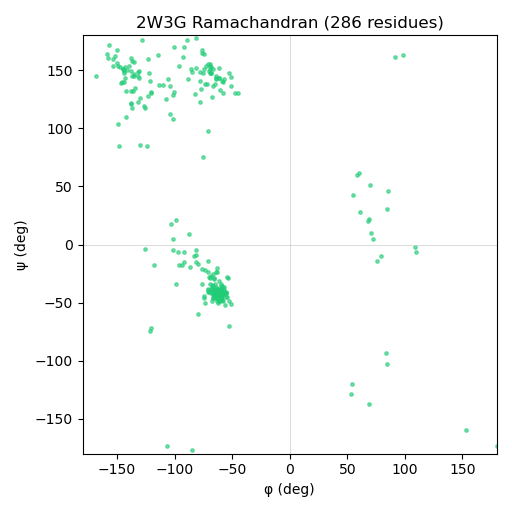3.773 1.00 28.26 94 ARG B N 1
ATOM 1414 C CA . ARG B 1 37 ? 5.909 62.959 3.012 1.00 29.43 94 ARG B CA 1
ATOM 1415 C C . ARG B 1 37 ? 6.643 61.620 3.056 1.00 28.57 94 ARG B C 1
ATOM 1416 O O . ARG B 1 37 ? 6.658 60.937 4.081 1.00 25.35 94 ARG B O 1
ATOM 1424 N N . VAL B 1 38 ? 7.236 61.235 1.935 1.00 27.77 95 VAL B N 1
ATOM 1425 C CA . VAL B 1 38 ? 7.918 59.957 1.849 1.00 27.36 95 VAL B CA 1
ATOM 1426 C C . VAL B 1 38 ? 9.292 60.056 2.531 1.00 27.95 95 VAL B C 1
ATOM 1427 O O . VAL B 1 38 ? 10.112 60.919 2.173 1.00 29.90 95 VAL B O 1
ATOM 1431 N N . LEU B 1 39 ? 9.529 59.192 3.522 1.00 24.08 96 LEU B N 1
ATOM 1432 C CA . LEU B 1 39 ? 10.783 59.123 4.260 1.00 24.00 96 LEU B CA 1
ATOM 1433 C C . LEU B 1 39 ? 11.686 58.013 3.741 1.00 24.05 96 LEU B C 1
ATOM 1434 O O . LEU B 1 39 ? 12.913 58.128 3.771 1.00 24.47 96 LEU B O 1
ATOM 1439 N N . HIS B 1 40 ? 11.075 56.910 3.291 1.00 20.77 97 HIS B N 1
ATOM 1440 C CA . HIS B 1 40 ? 11.826 55.807 2.752 1.00 22.09 97 HIS B CA 1
ATOM 1441 C C . HIS B 1 40 ? 11.009 55.213 1.612 1.00 20.94 97 HIS B C 1
ATOM 1442 O O . HIS B 1 40 ? 9.780 55.146 1.682 1.00 19.06 97 HIS B O 1
ATOM 1449 N N . PHE B 1 41 ? 11.701 54.846 0.543 1.00 18.64 98 PHE B N 1
ATOM 1450 C CA . PHE B 1 41 ? 11.047 54.111 -0.542 1.00 15.76 98 PHE B CA 1
ATOM 1451 C C . PHE B 1 41 ? 12.063 53.099 -1.020 1.00 17.84 98 PHE B C 1
ATOM 1452 O O . PHE B 1 41 ? 13.126 53.465 -1.561 1.00 20.85 98 PHE B O 1
ATOM 1460 N N . VAL B 1 42 ? 11.795 51.829 -0.735 1.00 14.73 99 VAL B N 1
ATOM 1461 C CA . VAL B 1 42 ? 12.705 50.764 -1.097 1.00 17.46 99 VAL B CA 1
ATOM 1462 C C . VAL B 1 42 ? 11.943 49.778 -1.981 1.00 17.36 99 VAL B C 1
ATOM 1463 O O . VAL B 1 42 ? 10.720 49.601 -1.839 1.00 16.35 99 VAL B O 1
ATOM 1467 N N . TYR B 1 43 ? 12.637 49.156 -2.920 1.00 15.19 100 TYR B N 1
ATOM 1468 C CA . TYR B 1 43 ? 11.938 48.363 -3.923 1.00 16.44 100 TYR B CA 1
ATOM 1469 C C . TYR B 1 43 ? 12.875 47.356 -4.535 1.00 17.20 100 TYR B C 1
ATOM 1470 O O . TYR B 1 43 ? 14.113 47.462 -4.374 1.00 18.14 100 TYR B O 1
ATOM 1479 N N . GLU B 1 44 ? 12.294 46.372 -5.213 1.00 15.81 101 GLU B N 1
ATOM 1480 C CA . GLU B 1 44 ? 13.118 45.446 -5.989 1.00 17.44 101 GLU B CA 1
ATOM 1481 C C . GLU B 1 44 ? 12.341 44.940 -7.188 1.00 16.85 101 GLU B C 1
ATOM 1482 O O . GLU B 1 44 ? 11.106 44.979 -7.232 1.00 15.79 101 GLU B O 1
ATOM 1488 N N . GLY B 1 45 ? 13.106 44.521 -8.195 1.00 17.41 102 GLY B N 1
ATOM 1489 C CA . GLY B 1 45 ? 12.560 43.969 -9.423 1.00 18.10 102 GLY B CA 1
ATOM 1490 C C . GLY B 1 45 ? 12.720 44.875 -10.632 1.00 19.04 102 GLY B C 1
ATOM 1491 O O . GLY B 1 45 ? 12.370 44.455 -11.739 1.00 21.22 102 GLY B O 1
ATOM 1492 N N . ILE B 1 46 ? 13.207 46.101 -10.417 1.00 19.29 103 ILE B N 1
ATOM 1493 C CA A ILE B 1 46 ? 13.373 47.086 -11.504 0.50 21.66 103 ILE B CA 1
ATOM 1494 C CA B ILE B 1 46 ? 13.365 47.086 -11.484 0.50 20.87 103 ILE B CA 1
ATOM 1495 C C . ILE B 1 46 ? 14.839 47.476 -11.651 1.00 22.78 103 ILE B C 1
ATOM 1496 O O . ILE B 1 46 ? 15.519 47.807 -10.669 1.00 24.63 103 ILE B O 1
ATOM 1505 N N . ASP B 1 47 ? 15.325 47.433 -12.893 1.00 25.02 104 ASP B N 1
ATOM 1506 C CA . ASP B 1 47 ? 16.715 47.779 -13.214 1.00 27.61 104 ASP B CA 1
ATOM 1507 C C . ASP B 1 47 ? 16.986 49.269 -13.032 1.00 27.52 104 ASP B C 1
ATOM 1508 O O . ASP B 1 47 ? 16.095 50.099 -13.187 1.00 27.50 104 ASP B O 1
ATOM 1513 N N . GLU B 1 48 ? 18.236 49.597 -12.709 1.00 30.20 105 GLU B N 1
ATOM 1514 C CA . GLU B 1 48 ? 18.662 50.978 -12.472 1.00 29.55 105 GLU B CA 1
ATOM 1515 C C . GLU B 1 48 ? 18.370 51.933 -13.644 1.00 26.06 105 GLU B C 1
ATOM 1516 O O . GLU B 1 48 ? 17.931 53.067 -13.429 1.00 25.32 105 GLU B O 1
ATOM 1522 N N . GLU B 1 49 ? 18.583 51.465 -14.868 1.00 27.94 106 GLU B N 1
ATOM 1523 C CA . GLU B 1 49 ? 18.300 52.290 -16.048 1.00 27.65 106 GLU B CA 1
ATOM 1524 C C . GLU B 1 49 ? 16.826 52.696 -16.138 1.00 25.36 106 GLU B C 1
ATOM 1525 O O . GLU B 1 49 ? 16.502 53.852 -16.399 1.00 24.81 106 GLU B O 1
ATOM 1531 N N . THR B 1 50 ? 15.927 51.744 -15.870 1.00 24.30 107 THR B N 1
ATOM 1532 C CA . THR B 1 50 ? 14.499 52.038 -15.900 1.00 20.74 107 THR B CA 1
ATOM 1533 C C . THR B 1 50 ? 14.133 53.016 -14.777 1.00 18.81 107 THR B C 1
ATOM 1534 O O . THR B 1 50 ? 13.361 53.938 -14.981 1.00 19.35 107 THR B O 1
ATOM 1538 N N . VAL B 1 51 ? 14.713 52.813 -13.587 1.00 20.95 108 VAL B N 1
ATOM 1539 C CA . VAL B 1 51 ? 14.543 53.738 -12.468 1.00 21.79 108 VAL B CA 1
ATOM 1540 C C . VAL B 1 51 ? 14.880 55.193 -12.878 1.00 21.99 108 VAL B C 1
ATOM 1541 O O . VAL B 1 51 ? 14.083 56.120 -12.659 1.00 22.57 108 VAL B O 1
ATOM 1545 N N . ARG B 1 52 ? 16.038 55.345 -13.526 1.00 22.97 109 ARG B N 1
ATOM 1546 C CA . ARG B 1 52 ? 16.499 56.630 -14.037 1.00 24.68 109 ARG B CA 1
ATOM 1547 C C . ARG B 1 52 ? 15.503 57.206 -15.038 1.00 23.37 109 ARG B C 1
ATOM 1548 O O . ARG B 1 52 ? 15.189 58.395 -14.998 1.00 25.12 109 ARG B O 1
ATOM 1556 N N . ARG B 1 53 ? 14.960 56.352 -15.911 1.00 20.42 110 ARG B N 1
ATOM 1557 C CA . ARG B 1 53 ? 13.947 56.841 -16.857 1.00 18.86 110 ARG B CA 1
ATOM 1558 C C . ARG B 1 53 ? 12.661 57.369 -16.197 1.00 18.50 110 ARG B C 1
ATOM 1559 O O . ARG B 1 53 ? 12.086 58.355 -16.620 1.00 19.79 110 ARG B O 1
ATOM 1567 N N . ILE B 1 54 ? 12.185 56.668 -15.156 1.00 19.20 111 ILE B N 1
ATOM 1568 C CA . ILE B 1 54 ? 10.971 57.104 -14.466 1.00 20.73 111 ILE B CA 1
ATOM 1569 C C . ILE B 1 54 ? 11.202 58.489 -13.860 1.00 19.02 111 ILE B C 1
ATOM 1570 O O . ILE B 1 54 ? 10.322 59.340 -13.908 1.00 21.87 111 ILE B O 1
ATOM 1575 N N . GLY B 1 55 ? 12.401 58.671 -13.291 1.00 21.83 112 GLY B N 1
ATOM 1576 C CA . GLY B 1 55 ? 12.797 59.963 -12.717 1.00 25.30 112 GLY B CA 1
ATOM 1577 C C . GLY B 1 55 ? 12.250 60.018 -11.297 1.00 28.07 112 GLY B C 1
ATOM 1578 O O . GLY B 1 55 ? 12.754 59.344 -10.387 1.00 32.07 112 GLY B O 1
ATOM 1579 N N . HIS B 1 56 ? 11.170 60.754 -11.118 1.00 28.76 113 HIS B N 1
ATOM 1580 C CA . HIS B 1 56 ? 10.720 61.116 -9.789 1.00 26.99 113 HIS B CA 1
ATOM 1581 C C . HIS B 1 56 ? 10.176 59.946 -8.962 1.00 25.57 113 HIS B C 1
ATOM 1582 O O . HIS B 1 56 ? 9.594 58.986 -9.483 1.00 22.45 113 HIS B O 1
ATOM 1589 N N . LEU B 1 57 ? 10.383 60.050 -7.660 1.00 21.80 114 LEU B N 1
ATOM 1590 C CA . LEU B 1 57 ? 9.880 59.074 -6.709 1.00 22.52 114 LEU B CA 1
ATOM 1591 C C . LEU B 1 57 ? 8.355 59.176 -6.581 1.00 20.50 114 LEU B C 1
ATOM 1592 O O . LEU B 1 57 ? 7.757 60.243 -6.797 1.00 21.88 114 LEU B O 1
ATOM 1597 N N . PRO B 1 58 ? 7.691 58.069 -6.176 1.00 18.18 115 PRO B N 1
ATOM 1598 C CA . PRO B 1 58 ? 6.245 58.130 -5.962 1.00 18.95 115 PRO B CA 1
ATOM 1599 C C . PRO B 1 58 ? 5.939 59.049 -4.775 1.00 19.94 115 PRO B C 1
ATOM 1600 O O . PRO B 1 58 ? 6.768 59.193 -3.866 1.00 21.46 115 PRO B O 1
ATOM 1604 N N . LYS B 1 59 ? 4.768 59.660 -4.827 1.00 21.76 116 LYS B N 1
ATOM 1605 C CA . LYS B 1 59 ? 4.299 60.550 -3.776 1.00 23.06 116 LYS B CA 1
ATOM 1606 C C . LYS B 1 59 ? 3.307 59.845 -2.877 1.00 24.38 116 LYS B C 1
ATOM 1607 O O . LYS B 1 59 ? 2.878 60.407 -1.871 1.00 25.87 116 LYS B O 1
ATOM 1613 N N . GLY B 1 60 ? 2.945 58.609 -3.227 1.00 24.03 117 GLY B N 1
ATOM 1614 C CA . GLY B 1 60 ? 1.963 57.868 -2.439 1.00 24.04 117 GLY B CA 1
ATOM 1615 C C . GLY B 1 60 ? 0.549 58.215 -2.860 1.00 24.78 117 GLY B C 1
ATOM 1616 O O . GLY B 1 60 ? -0.340 58.460 -2.027 1.00 25.72 117 GLY B O 1
ATOM 1617 N N . LEU B 1 61 ? 0.328 58.226 -4.170 1.00 23.04 118 LEU B N 1
ATOM 1618 C CA . LEU B 1 61 ? -0.972 58.594 -4.721 1.00 22.56 118 LEU B CA 1
ATOM 1619 C C . LEU B 1 61 ? -1.712 57.386 -5.246 1.00 22.07 118 LEU B C 1
ATOM 1620 O O . LEU B 1 61 ? -1.283 56.242 -5.071 1.00 23.42 118 LEU B O 1
ATOM 1625 N N . GLY B 1 62 ? -2.848 57.640 -5.883 1.00 21.34 119 GLY B N 1
ATOM 1626 C CA . GLY B 1 62 ? -3.651 56.549 -6.425 1.00 22.25 119 GLY B CA 1
ATOM 1627 C C . GLY B 1 62 ? -3.992 55.448 -5.425 1.00 20.47 119 GLY B C 1
ATOM 1628 O O . GLY B 1 62 ? -4.485 55.710 -4.325 1.00 22.14 119 GLY B O 1
ATOM 1629 N N . VAL B 1 63 ? -3.722 54.203 -5.805 1.00 19.75 120 VAL B N 1
ATOM 1630 C CA . VAL B 1 63 ? -4.103 53.073 -4.966 1.00 20.27 120 VAL B CA 1
ATOM 1631 C C . VAL B 1 63 ? -3.244 53.038 -3.681 1.00 19.40 120 VAL B C 1
ATOM 1632 O O . VAL B 1 63 ? -3.701 52.580 -2.638 1.00 20.22 120 VAL B O 1
ATOM 1636 N N . ILE B 1 64 ? -2.013 53.548 -3.757 1.00 19.68 121 ILE B N 1
ATOM 1637 C CA . ILE B 1 64 ? -1.177 53.610 -2.555 1.00 21.90 121 ILE B CA 1
ATOM 1638 C C . ILE B 1 64 ? -1.733 54.663 -1.610 1.00 20.03 121 ILE B C 1
ATOM 1639 O O . ILE B 1 64 ? -1.773 54.461 -0.394 1.00 20.82 121 ILE B O 1
ATOM 1644 N N . GLY B 1 65 ? -2.196 55.771 -2.186 1.00 20.56 122 GLY B N 1
ATOM 1645 C CA . GLY B 1 65 ? -2.834 56.828 -1.402 1.00 20.89 122 GLY B CA 1
ATOM 1646 C C . GLY B 1 65 ? -4.052 56.312 -0.674 1.00 22.35 122 GLY B C 1
ATOM 1647 O O . GLY B 1 65 ? -4.293 56.696 0.488 1.00 23.35 122 GLY B O 1
ATOM 1648 N N . LEU B 1 66 ? -4.830 55.442 -1.338 1.00 22.03 123 LEU B N 1
ATOM 1649 C CA . LEU B 1 66 ? -5.991 54.783 -0.719 1.00 23.69 123 LEU B CA 1
ATOM 1650 C C . LEU B 1 66 ? -5.537 53.972 0.495 1.00 23.94 123 LEU B C 1
ATOM 1651 O O . LEU B 1 66 ? -6.151 54.039 1.567 1.00 26.65 123 LEU B O 1
ATOM 1656 N N . LEU B 1 67 ? -4.454 53.210 0.332 1.00 22.79 124 LEU B N 1
ATOM 1657 C CA . LEU B 1 67 ? -3.965 52.372 1.436 1.00 21.51 124 LEU B CA 1
ATOM 1658 C C . LEU B 1 67 ? -3.461 53.218 2.619 1.00 22.38 124 LEU B C 1
ATOM 1659 O O . LEU B 1 67 ? -3.521 52.790 3.767 1.00 23.16 124 LEU B O 1
ATOM 1664 N N . ILE B 1 68 ? -2.980 54.418 2.333 1.00 21.87 125 ILE B N 1
ATOM 1665 C CA . ILE B 1 68 ? -2.527 55.312 3.387 1.00 23.96 125 ILE B CA 1
ATOM 1666 C C . ILE B 1 68 ? -3.758 55.897 4.106 1.00 26.92 125 ILE B C 1
ATOM 1667 O O . ILE B 1 68 ? -3.822 55.919 5.339 1.00 27.29 125 ILE B O 1
ATOM 1672 N N . GLU B 1 69 ? -4.758 56.314 3.331 1.00 27.44 126 GLU B N 1
ATOM 1673 C CA . GLU B 1 69 ? -6.001 56.865 3.902 1.00 30.62 126 GLU B CA 1
ATOM 1674 C C . GLU B 1 69 ? -6.824 55.848 4.709 1.00 28.73 126 GLU B C 1
ATOM 1675 O O . GLU B 1 69 ? -7.362 56.171 5.777 1.00 30.20 126 GLU B O 1
ATOM 1677 N N . ASP B 1 70 ? -6.939 54.633 4.181 1.00 27.84 127 ASP B N 1
ATOM 1678 C CA . ASP B 1 70 ? -7.681 53.566 4.816 1.00 28.53 127 ASP B CA 1
ATOM 1679 C C . ASP B 1 70 ? -6.794 52.308 4.865 1.00 26.28 127 ASP B C 1
ATOM 1680 O O . ASP B 1 70 ? -6.874 51.451 3.975 1.00 25.50 127 ASP B O 1
ATOM 1685 N N . PRO B 1 71 ? -5.949 52.197 5.920 1.00 24.68 128 PRO B N 1
ATOM 1686 C CA . PRO B 1 71 ? -4.977 51.091 6.024 1.00 23.01 128 PRO B CA 1
ATOM 1687 C C . PRO B 1 71 ? -5.595 49.716 6.321 1.00 24.69 128 PRO B C 1
ATOM 1688 O O . PRO B 1 71 ? -5.902 49.375 7.464 1.00 24.56 128 PRO B O 1
ATOM 1692 N N . LYS B 1 72 ? -5.784 48.934 5.271 1.00 23.54 129 LYS B N 1
ATOM 1693 C CA . LYS B 1 72 ? -6.229 47.555 5.395 1.00 24.41 129 LYS B CA 1
ATOM 1694 C C . LYS B 1 72 ? -5.773 46.895 4.105 1.00 21.42 129 LYS B C 1
ATOM 1695 O O . LYS B 1 72 ? -5.474 47.608 3.146 1.00 23.77 129 LYS B O 1
ATOM 1701 N N . PRO B 1 73 ? -5.683 45.561 4.082 1.00 20.71 130 PRO B N 1
ATOM 1702 C CA . PRO B 1 73 ? -5.148 44.900 2.889 1.00 19.08 130 PRO B CA 1
ATOM 1703 C C . PRO B 1 73 ? -5.996 45.168 1.660 1.00 21.18 130 PRO B C 1
ATOM 1704 O O . PRO B 1 73 ? -7.238 45.261 1.770 1.00 20.58 130 PRO B O 1
ATOM 1708 N N . LEU B 1 74 ? -5.334 45.322 0.511 1.00 18.55 131 LEU B N 1
ATOM 1709 C CA . LEU B 1 74 ? -6.044 45.488 -0.761 1.00 21.23 131 LEU B CA 1
ATOM 1710 C C . LEU B 1 74 ? -5.407 44.535 -1.765 1.00 19.56 131 LEU B C 1
ATOM 1711 O O . LEU B 1 74 ? -4.203 44.573 -1.965 1.00 19.55 131 LEU B O 1
ATOM 1716 N N . ARG B 1 75 ? -6.214 43.644 -2.354 1.00 18.57 132 ARG B N 1
ATOM 1717 C CA . ARG B 1 75 ? -5.761 42.740 -3.402 1.00 20.03 132 ARG B CA 1
ATOM 1718 C C . ARG B 1 75 ? -6.601 43.006 -4.629 1.00 21.64 132 ARG B C 1
ATOM 1719 O O . ARG B 1 75 ? -7.825 43.018 -4.548 1.00 22.92 132 ARG B O 1
ATOM 1727 N N . LEU B 1 76 ? -5.935 43.184 -5.760 1.00 18.82 133 LEU B N 1
ATOM 1728 C CA . LEU B 1 76 ? -6.574 43.533 -7.040 1.00 18.64 133 LEU B CA 1
ATOM 1729 C C . LEU B 1 76 ? -6.048 42.694 -8.202 1.00 19.54 133 LEU B C 1
ATOM 1730 O O . LEU B 1 76 ? -4.849 42.491 -8.355 1.00 17.85 133 LEU B O 1
ATOM 1735 N N . ASP B 1 77 ? -6.983 42.206 -9.035 1.00 19.15 134 ASP B N 1
ATOM 1736 C CA . ASP B 1 77 ? -6.674 41.522 -10.278 1.00 18.80 134 ASP B CA 1
ATOM 1737 C C . ASP B 1 77 ? -5.992 42.452 -11.277 1.00 19.57 134 ASP B C 1
ATOM 1738 O O . ASP B 1 77 ? -5.122 42.013 -12.039 1.00 20.77 134 ASP B O 1
ATOM 1743 N N . ASP B 1 78 ? -6.378 43.730 -11.255 1.00 18.07 135 ASP B N 1
ATOM 1744 C CA . ASP B 1 78 ? -5.844 44.720 -12.169 1.00 19.79 135 ASP B CA 1
ATOM 1745 C C . ASP B 1 78 ? -5.819 46.092 -11.519 1.00 20.73 135 ASP B C 1
ATOM 1746 O O . ASP B 1 78 ? -6.837 46.744 -11.399 1.00 21.45 135 ASP B O 1
ATOM 1751 N N . VAL B 1 79 ? -4.638 46.534 -11.107 1.00 20.80 136 VAL B N 1
ATOM 1752 C CA . VAL B 1 79 ? -4.558 47.742 -10.307 1.00 21.68 136 VAL B CA 1
ATOM 1753 C C . VAL B 1 79 ? -5.127 48.975 -11.043 1.00 22.82 136 VAL B C 1
ATOM 1754 O O . VAL B 1 79 ? -5.732 49.847 -10.414 1.00 23.52 136 VAL B O 1
ATOM 1758 N N . SER B 1 80 ? -4.955 49.014 -12.370 1.00 23.91 137 SER B N 1
ATOM 1759 C CA A SER B 1 80 ? -5.398 50.162 -13.161 0.50 26.01 137 SER B CA 1
ATOM 1760 C CA B SER B 1 80 ? -5.402 50.149 -13.188 0.50 25.73 137 SER B CA 1
ATOM 1761 C C . SER B 1 80 ? -6.918 50.252 -13.247 1.00 26.40 137 SER B C 1
ATOM 1762 O O . SER B 1 80 ? -7.458 51.325 -13.535 1.00 29.56 137 SER B O 1
ATOM 1767 N N . ALA B 1 81 ? -7.605 49.139 -12.981 1.00 28.00 138 ALA B N 1
ATOM 1768 C CA . ALA B 1 81 ? -9.082 49.105 -12.994 1.00 28.49 138 ALA B CA 1
ATOM 1769 C C . ALA B 1 81 ? -9.753 49.624 -11.713 1.00 29.48 138 ALA B C 1
ATOM 1770 O O . ALA B 1 81 ? -10.970 49.892 -11.699 1.00 30.31 138 ALA B O 1
ATOM 1772 N N . HIS B 1 82 ? -8.986 49.762 -10.628 1.00 27.26 139 HIS B N 1
ATOM 1773 C CA . HIS B 1 82 ? -9.543 50.311 -9.385 1.00 28.16 139 HIS B CA 1
ATOM 1774 C C . HIS B 1 82 ? -9.943 51.800 -9.526 1.00 27.19 139 HIS B C 1
ATOM 1775 O O . HIS B 1 82 ? -9.196 52.584 -10.108 1.00 24.97 139 HIS B O 1
ATOM 1782 N N . PRO B 1 83 ? -11.127 52.194 -8.990 1.00 29.60 140 PRO B N 1
ATOM 1783 C CA . PRO B 1 83 ? -11.550 53.607 -9.069 1.00 30.24 140 PRO B CA 1
ATOM 1784 C C . PRO B 1 83 ? -10.570 54.659 -8.521 1.00 30.33 140 PRO B C 1
ATOM 1785 O O . PRO B 1 83 ? -10.587 55.803 -8.980 1.00 30.65 140 PRO B O 1
ATOM 1789 N N . ALA B 1 84 ? -9.736 54.287 -7.551 1.00 28.10 141 ALA B N 1
ATOM 1790 C CA . ALA B 1 84 ? -8.720 55.198 -7.002 1.00 26.96 141 ALA B CA 1
ATOM 1791 C C . ALA B 1 84 ? -7.432 55.269 -7.833 1.00 26.07 141 ALA B C 1
ATOM 1792 O O . ALA B 1 84 ? -6.584 56.118 -7.573 1.00 26.41 141 ALA B O 1
ATOM 1794 N N . SER B 1 85 ? -7.289 54.383 -8.818 1.00 24.25 142 SER B N 1
ATOM 1795 C CA . SER B 1 85 ? -6.059 54.325 -9.600 1.00 23.85 142 SER B CA 1
ATOM 1796 C C . SER B 1 85 ? -5.754 55.662 -10.265 1.00 26.09 142 SER B C 1
ATOM 1797 O O . SER B 1 85 ? -6.627 56.276 -10.914 1.00 26.84 142 SER B O 1
ATOM 1800 N N . ILE B 1 86 ? -4.516 56.106 -10.091 1.00 25.62 143 ILE B N 1
ATOM 1801 C CA . ILE B 1 86 ? -4.032 57.345 -10.691 1.00 26.69 143 ILE B CA 1
ATOM 1802 C C . ILE B 1 86 ? -3.281 57.093 -12.010 1.00 26.88 143 ILE B C 1
ATOM 1803 O O . ILE B 1 86 ? -3.100 58.020 -12.815 1.00 29.15 143 ILE B O 1
ATOM 1808 N N . GLY B 1 87 ? -2.862 55.843 -12.237 1.00 25.13 144 GLY B N 1
ATOM 1809 C CA . GLY B 1 87 ? -2.058 55.505 -13.422 1.00 24.19 144 GLY B CA 1
ATOM 1810 C C . GLY B 1 87 ? -0.569 55.604 -13.142 1.00 22.07 144 GLY B C 1
ATOM 1811 O O . GLY B 1 87 ? -0.154 56.227 -12.153 1.00 21.95 144 GLY B O 1
ATOM 1812 N N . PHE B 1 88 ? 0.236 54.961 -13.992 1.00 19.50 145 PHE B N 1
ATOM 1813 C CA . PHE B 1 88 ? 1.682 54.974 -13.889 1.00 16.82 145 PHE B CA 1
ATOM 1814 C C . PHE B 1 88 ? 2.292 56.201 -14.594 1.00 17.03 145 PHE B C 1
ATOM 1815 O O . PHE B 1 88 ? 1.720 56.670 -15.576 1.00 19.60 145 PHE B O 1
ATOM 1823 N N . PRO B 1 89 ? 3.448 56.680 -14.115 1.00 18.13 146 PRO B N 1
ATOM 1824 C CA . PRO B 1 89 ? 4.117 57.756 -14.842 1.00 18.11 146 PRO B CA 1
ATOM 1825 C C . PRO B 1 89 ? 4.790 57.172 -16.081 1.00 16.84 146 PRO B C 1
ATOM 1826 O O . PRO B 1 89 ? 4.957 55.942 -16.220 1.00 15.83 146 PRO B O 1
ATOM 1830 N N . PRO B 1 90 ? 5.185 58.034 -17.018 1.00 16.27 147 PRO B N 1
ATOM 1831 C CA . PRO B 1 90 ? 5.902 57.521 -18.183 1.00 15.68 147 PRO B CA 1
ATOM 1832 C C . PRO B 1 90 ? 7.123 56.649 -17.800 1.00 14.98 147 PRO B C 1
ATOM 1833 O O . PRO B 1 90 ? 7.767 56.889 -16.771 1.00 15.69 147 PRO B O 1
ATOM 1837 N N . TYR B 1 91 ? 7.438 55.636 -18.612 1.00 14.24 148 TYR B N 1
ATOM 1838 C CA . TYR B 1 91 ? 8.630 54.773 -18.417 1.00 15.16 148 TYR B CA 1
ATOM 1839 C C . TYR B 1 91 ? 8.506 53.723 -17.280 1.00 14.67 148 TYR B C 1
ATOM 1840 O O . TYR B 1 91 ? 9.305 52.786 -17.229 1.00 16.74 148 TYR B O 1
ATOM 1849 N N . HIS B 1 92 ? 7.496 53.873 -16.411 1.00 15.46 149 HIS B N 1
ATOM 1850 C CA . HIS B 1 92 ? 7.277 52.891 -15.315 1.00 14.82 149 HIS B CA 1
ATOM 1851 C C . HIS B 1 92 ? 6.920 51.546 -15.973 1.00 16.33 149 HIS B C 1
ATOM 1852 O O . HIS B 1 92 ? 6.159 51.524 -16.931 1.00 17.16 149 HIS B O 1
ATOM 1859 N N . PRO B 1 93 ? 7.473 50.429 -15.453 1.00 16.22 150 PRO B N 1
ATOM 1860 C CA . PRO B 1 93 ? 7.016 49.146 -16.000 1.00 16.99 150 PRO B CA 1
ATOM 1861 C C . PRO B 1 93 ? 5.515 48.981 -15.862 1.00 16.98 150 PRO B C 1
ATOM 1862 O O . PRO B 1 93 ? 4.936 49.400 -14.857 1.00 16.74 150 PRO B O 1
ATOM 1866 N N . PRO B 1 94 ? 4.866 48.371 -16.868 1.00 17.25 151 PRO B N 1
ATOM 1867 C CA . PRO B 1 94 ? 3.485 47.951 -16.730 1.00 17.14 151 PRO B CA 1
ATOM 1868 C C . PRO B 1 94 ? 3.345 46.972 -15.550 1.00 14.85 151 PRO B C 1
ATOM 1869 O O . PRO B 1 94 ? 4.224 46.138 -15.332 1.00 14.99 151 PRO B O 1
ATOM 1873 N N . MET B 1 95 ? 2.270 47.137 -14.805 1.00 14.57 152 MET B N 1
ATOM 1874 C CA . MET B 1 95 ? 1.969 46.221 -13.690 1.00 15.10 152 MET B CA 1
ATOM 1875 C C . MET B 1 95 ? 0.488 46.015 -13.610 1.00 15.43 152 MET B C 1
ATOM 1876 O O . MET B 1 95 ? -0.312 46.937 -13.843 1.00 17.68 152 MET B O 1
ATOM 1881 N N . ARG B 1 96 ? 0.103 44.791 -13.277 1.00 14.51 153 ARG B N 1
ATOM 1882 C CA . ARG B 1 96 ? -1.310 44.430 -13.312 1.00 14.41 153 ARG B CA 1
ATOM 1883 C C . ARG B 1 96 ? -1.813 43.952 -11.942 1.00 15.23 153 ARG B C 1
ATOM 1884 O O . ARG B 1 96 ? -2.556 44.685 -11.278 1.00 16.16 153 ARG B O 1
ATOM 1892 N N . THR B 1 97 ? -1.448 42.735 -11.531 1.00 12.51 154 THR B N 1
ATOM 1893 C CA . THR B 1 97 ? -1.951 42.245 -10.236 1.00 14.16 154 THR B CA 1
ATOM 1894 C C . THR B 1 97 ? -1.294 43.010 -9.077 1.00 15.51 154 THR B C 1
ATOM 1895 O O . THR B 1 97 ? -0.122 43.417 -9.182 1.00 13.75 154 THR B O 1
ATOM 1899 N N . PHE B 1 98 ? -2.023 43.168 -7.970 1.00 14.58 155 PHE B N 1
ATOM 1900 C CA . PHE B 1 98 ? -1.529 44.011 -6.872 1.00 13.17 155 PHE B CA 1
ATOM 1901 C C . PHE B 1 98 ? -1.941 43.470 -5.525 1.00 14.67 155 PHE B C 1
ATOM 1902 O O . PHE B 1 98 ? -3.096 43.049 -5.344 1.00 14.42 155 PHE B O 1
ATOM 1910 N N . LEU B 1 99 ? -1.016 43.540 -4.568 1.00 11.98 156 LEU B N 1
ATOM 1911 C CA . LEU B 1 99 ? -1.314 43.232 -3.170 1.00 13.31 156 LEU B CA 1
ATOM 1912 C C . LEU B 1 99 ? -0.627 44.278 -2.310 1.00 13.11 156 LEU B C 1
ATOM 1913 O O . LEU B 1 99 ? 0.596 44.420 -2.384 1.00 14.05 156 LEU B O 1
ATOM 1918 N N . GLY B 1 100 ? -1.387 45.007 -1.494 1.00 12.25 157 GLY B N 1
ATOM 1919 C CA . GLY B 1 100 ? -0.713 45.953 -0.583 1.00 12.56 157 GLY B CA 1
ATOM 1920 C C . GLY B 1 100 ? -1.294 45.870 0.814 1.00 12.63 157 GLY B C 1
ATOM 1921 O O . GLY B 1 100 ? -2.510 45.605 0.974 1.00 14.35 157 GLY B O 1
ATOM 1922 N N . VAL B 1 101 ? -0.449 46.043 1.825 1.00 11.89 158 VAL B N 1
ATOM 1923 C CA . VAL B 1 101 ? -0.889 46.001 3.219 1.00 12.19 158 VAL B CA 1
ATOM 1924 C C . VAL B 1 101 ? -0.180 47.086 4.014 1.00 14.58 158 VAL B C 1
ATOM 1925 O O . VAL B 1 101 ? 0.909 47.519 3.656 1.00 13.41 158 VAL B O 1
ATOM 1929 N N . PRO B 1 102 ? -0.791 47.563 5.091 1.00 14.67 159 PRO B N 1
ATOM 1930 C CA . PRO B 1 102 ? -0.114 48.584 5.879 1.00 13.95 159 PRO B CA 1
ATOM 1931 C C . PRO B 1 102 ? 1.024 48.035 6.734 1.00 12.43 159 PRO B C 1
ATOM 1932 O O . PRO B 1 102 ? 0.981 46.899 7.189 1.00 13.46 159 PRO B O 1
ATOM 1936 N N . VAL B 1 103 ? 2.035 48.883 6.914 1.00 11.86 160 VAL B N 1
ATOM 1937 C CA . VAL B 1 103 ? 3.140 48.667 7.805 1.00 11.76 160 VAL B CA 1
ATOM 1938 C C . VAL B 1 103 ? 2.897 49.493 9.063 1.00 11.40 160 VAL B C 1
ATOM 1939 O O . VAL B 1 103 ? 2.975 50.722 9.038 1.00 12.69 160 VAL B O 1
ATOM 1943 N N . ARG B 1 104 ? 2.574 48.804 10.162 1.00 12.14 161 ARG B N 1
ATOM 1944 C CA . ARG B 1 104 ? 1.992 49.512 11.309 1.00 13.31 161 ARG B CA 1
ATOM 1945 C C . ARG B 1 104 ? 2.186 48.782 12.609 1.00 12.55 161 ARG B C 1
ATOM 1946 O O . ARG B 1 104 ? 2.598 47.618 12.637 1.00 12.57 161 ARG B O 1
ATOM 1954 N N . VAL B 1 105 ? 1.826 49.485 13.692 1.00 12.84 162 VAL B N 1
ATOM 1955 C CA . VAL B 1 105 ? 1.642 48.904 15.010 1.00 14.86 162 VAL B CA 1
ATOM 1956 C C . VAL B 1 105 ? 0.252 49.361 15.485 1.00 14.41 162 VAL B C 1
ATOM 1957 O O . VAL B 1 105 ? -0.402 50.135 14.779 1.00 15.70 162 VAL B O 1
ATOM 1961 N N . ARG B 1 106 ? -0.205 48.899 16.657 1.00 15.10 163 ARG B N 1
ATOM 1962 C CA . ARG B 1 106 ? -1.557 49.261 17.103 1.00 17.18 163 ARG B CA 1
ATOM 1963 C C . ARG B 1 106 ? -1.732 50.787 17.142 1.00 14.11 163 ARG B C 1
ATOM 1964 O O . ARG B 1 106 ? -2.749 51.296 16.695 1.00 18.43 163 ARG B O 1
ATOM 1972 N N . ASP B 1 107 ? -0.723 51.500 17.627 1.00 15.66 164 ASP B N 1
ATOM 1973 C CA . ASP B 1 107 ? -0.857 52.966 17.827 1.00 16.30 164 ASP B CA 1
ATOM 1974 C C . ASP B 1 107 ? -0.917 53.782 16.535 1.00 19.00 164 ASP B C 1
ATOM 1975 O O . ASP B 1 107 ? -1.473 54.900 16.528 1.00 18.73 164 ASP B O 1
ATOM 1980 N N . GLU B 1 108 ? -0.309 53.283 15.457 1.00 16.87 165 GLU B N 1
ATOM 1981 C CA . GLU B 1 108 ? -0.049 54.153 14.306 1.00 17.78 165 GLU B CA 1
ATOM 1982 C C . GLU B 1 108 ? 0.370 53.334 13.099 1.00 16.51 165 GLU B C 1
ATOM 1983 O O . GLU B 1 108 ? 1.056 52.330 13.254 1.00 14.16 165 GLU B O 1
ATOM 1989 N N . SER B 1 109 ? -0.035 53.771 11.907 1.00 14.12 166 SER B N 1
ATOM 1990 C CA . SER B 1 109 ? 0.458 53.154 10.659 1.00 14.36 166 SER B CA 1
ATOM 1991 C C . SER B 1 109 ? 1.456 54.103 9.995 1.00 15.70 166 SER B C 1
ATOM 1992 O O . SER B 1 109 ? 1.236 55.340 9.975 1.00 16.18 166 SER B O 1
ATOM 1995 N N . PHE B 1 110 ? 2.506 53.513 9.413 1.00 14.89 167 PHE B N 1
ATOM 1996 C CA . PHE B 1 110 ? 3.696 54.261 8.975 1.00 14.31 167 PHE B CA 1
ATOM 1997 C C . PHE B 1 110 ? 3.942 54.179 7.475 1.00 14.83 167 PHE B C 1
ATOM 1998 O O . PHE B 1 110 ? 4.727 54.940 6.950 1.00 15.81 167 PHE B O 1
ATOM 2006 N N . GLY B 1 111 ? 3.323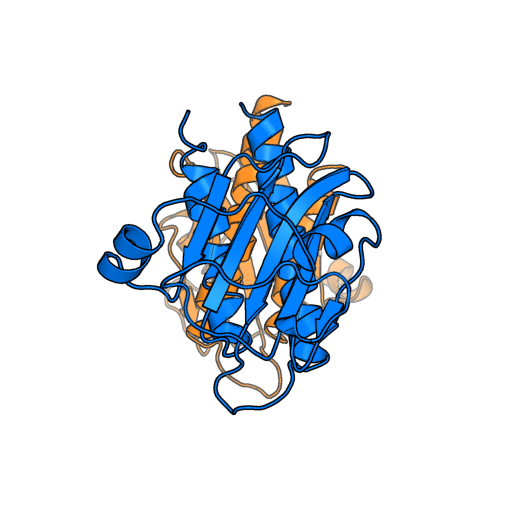 53.214 6.819 1.00 14.35 168 GLY B N 1
ATOM 2007 C CA . GLY B 1 111 ? 3.737 52.879 5.453 1.00 14.89 168 GLY B CA 1
ATOM 2008 C C . GLY B 1 111 ? 2.912 51.750 4.875 1.00 14.40 168 GLY B C 1
ATOM 2009 O O . GLY B 1 111 ? 1.897 51.313 5.433 1.00 13.41 168 GLY B O 1
ATOM 2010 N N . THR B 1 112 ? 3.346 51.315 3.698 1.00 12.27 169 THR B N 1
ATOM 2011 C CA . THR B 1 112 ? 2.638 50.328 2.917 1.00 12.56 169 THR B CA 1
ATOM 2012 C C . THR B 1 112 ? 3.663 49.418 2.262 1.00 13.20 169 THR B C 1
ATOM 2013 O O . THR B 1 112 ? 4.603 49.909 1.680 1.00 12.59 169 THR B O 1
ATOM 2017 N N . LEU B 1 113 ? 3.436 48.103 2.370 1.00 11.82 170 LEU B N 1
ATOM 2018 C CA . LEU B 1 113 ? 4.255 47.080 1.722 1.00 12.28 170 LEU B CA 1
ATOM 2019 C C . LEU B 1 113 ? 3.422 46.521 0.586 1.00 12.93 170 LEU B C 1
ATOM 2020 O O . LEU B 1 113 ? 2.271 46.093 0.820 1.00 12.52 170 LEU B O 1
ATOM 2025 N N . TYR B 1 114 ? 3.948 46.541 -0.637 1.00 12.15 171 TYR B N 1
ATOM 2026 C CA . TYR B 1 114 ? 3.123 46.132 -1.768 1.00 11.86 171 TYR B CA 1
ATOM 2027 C C . TYR B 1 114 ? 3.874 45.415 -2.852 1.00 12.66 171 TYR B C 1
ATOM 2028 O O . TYR B 1 114 ? 5.094 45.610 -3.032 1.00 13.95 171 TYR B O 1
ATOM 2037 N N . LEU B 1 115 ? 3.137 44.533 -3.540 1.00 11.34 172 LEU B N 1
ATOM 2038 C CA . LEU B 1 115 ? 3.721 43.636 -4.523 1.00 11.42 172 LEU B CA 1
ATOM 2039 C C . LEU B 1 115 ? 2.897 43.712 -5.779 1.00 11.98 172 LEU B C 1
ATOM 2040 O O . LEU B 1 115 ? 1.672 43.909 -5.723 1.00 12.34 172 LEU B O 1
ATOM 2045 N N . THR B 1 116 ? 3.526 43.510 -6.935 1.00 11.96 173 THR B N 1
ATOM 2046 C CA . THR B 1 116 ? 2.720 43.377 -8.172 1.00 12.47 173 THR B CA 1
ATOM 2047 C C . THR B 1 116 ? 3.238 42.256 -9.054 1.00 12.60 173 THR B C 1
ATOM 2048 O O . THR B 1 116 ? 4.376 41.830 -8.940 1.00 12.78 173 THR B O 1
ATOM 2052 N N . ASP B 1 117 ? 2.364 41.801 -9.949 1.00 13.62 174 ASP B N 1
ATOM 2053 C CA . ASP B 1 117 ? 2.731 40.843 -10.983 1.00 13.65 174 ASP B CA 1
ATOM 2054 C C . ASP B 1 117 ? 3.297 39.544 -10.439 1.00 13.23 174 ASP B C 1
ATOM 2055 O O . ASP B 1 117 ? 4.403 39.135 -10.730 1.00 14.93 174 ASP B O 1
ATOM 2060 N N . LYS B 1 118 ? 2.480 38.874 -9.638 1.00 15.36 175 LYS B N 1
ATOM 2061 C CA . LYS B 1 118 ? 2.773 37.508 -9.240 1.00 13.54 175 LYS B CA 1
ATOM 2062 C C . LYS B 1 118 ? 3.087 36.675 -10.514 1.00 14.99 175 LYS B C 1
ATOM 2063 O O . LYS B 1 118 ? 2.512 36.873 -11.606 1.00 14.92 175 LYS B O 1
ATOM 2069 N N . THR B 1 119 ? 4.015 35.749 -10.372 1.00 15.80 176 THR B N 1
ATOM 2070 C CA A THR B 1 119 ? 4.451 34.980 -11.525 0.50 16.57 176 THR B CA 1
ATOM 2071 C CA B THR B 1 119 ? 4.463 34.880 -11.453 0.50 17.49 176 THR B CA 1
ATOM 2072 C C . THR B 1 119 ? 3.303 34.263 -12.258 1.00 17.30 176 THR B C 1
ATOM 2073 O O . THR B 1 119 ? 2.243 33.931 -11.672 1.00 18.45 176 THR B O 1
ATOM 2080 N N . ASN B 1 120 ? 3.506 34.069 -13.570 1.00 17.86 177 ASN B N 1
ATOM 2081 C CA . ASN B 1 120 ? 2.524 33.340 -14.407 1.00 18.10 177 ASN B CA 1
ATOM 2082 C C . ASN B 1 120 ? 1.132 33.992 -14.460 1.00 17.90 177 ASN B C 1
ATOM 2083 O O . ASN B 1 120 ? 0.114 33.322 -14.694 1.00 18.19 177 ASN B O 1
ATOM 2088 N N . GLY B 1 121 ? 1.070 35.317 -14.287 1.00 18.59 178 GLY B N 1
ATOM 2089 C CA . GLY B 1 121 ? -0.160 36.067 -14.475 1.00 17.96 178 GLY B CA 1
ATOM 2090 C C . GLY B 1 121 ? -1.205 35.817 -13.407 1.00 14.31 178 GLY B C 1
ATOM 2091 O O . GLY B 1 121 ? -2.357 36.294 -13.498 1.00 15.62 178 GLY B O 1
ATOM 2092 N N . GLN B 1 122 ? -0.816 35.116 -12.342 1.00 15.54 179 GLN B N 1
ATOM 2093 C CA . GLN B 1 122 ? -1.824 34.723 -11.368 1.00 15.28 179 GLN B CA 1
ATOM 2094 C C . GLN B 1 122 ? -2.189 35.839 -10.378 1.00 17.14 179 GLN B C 1
ATOM 2095 O O . GLN B 1 122 ? -1.356 36.703 -10.106 1.00 16.47 179 GLN B O 1
ATOM 2101 N N . PRO B 1 123 ? -3.417 35.842 -9.841 1.00 15.84 180 PRO B N 1
ATOM 2102 C CA . PRO B 1 123 ? -3.787 36.841 -8.823 1.00 15.53 180 PRO B CA 1
ATOM 2103 C C . PRO B 1 123 ? -3.136 36.482 -7.483 1.00 17.19 180 PRO B C 1
ATOM 2104 O O . PRO B 1 123 ? -2.852 35.331 -7.226 1.00 16.63 180 PRO B O 1
ATOM 2108 N N . PHE B 1 124 ? -2.860 37.489 -6.655 1.00 15.24 181 PHE B N 1
ATOM 2109 C CA . PHE B 1 124 ? -2.440 37.217 -5.287 1.00 15.50 181 PHE B CA 1
ATOM 2110 C C . PHE B 1 124 ? -3.567 36.526 -4.516 1.00 15.97 181 PHE B C 1
ATOM 2111 O O . PHE B 1 124 ? -4.755 36.862 -4.681 1.00 18.22 181 PHE B O 1
ATOM 2119 N N . SER B 1 125 ? -3.164 35.600 -3.653 1.00 15.46 182 SER B N 1
ATOM 2120 C CA . SER B 1 125 ? -4.121 34.756 -2.909 1.00 17.21 182 SER B CA 1
ATOM 2121 C C . SER B 1 125 ? -4.326 35.253 -1.482 1.00 18.32 182 SER B C 1
ATOM 2122 O O . SER B 1 125 ? -3.560 36.092 -0.977 1.00 16.65 182 SER B O 1
ATOM 2125 N N . ASP B 1 126 ? -5.326 34.684 -0.798 1.00 16.48 183 ASP B N 1
ATOM 2126 C CA . ASP B 1 126 ? -5.479 34.941 0.626 1.00 17.59 183 ASP B CA 1
ATOM 2127 C C . ASP B 1 126 ? -4.211 34.553 1.414 1.00 16.23 183 ASP B C 1
ATOM 2128 O O . ASP B 1 126 ? -3.796 35.305 2.306 1.00 15.34 183 ASP B O 1
ATOM 2133 N N . ASP B 1 127 ? -3.585 33.427 1.081 1.00 14.55 184 ASP B N 1
ATOM 2134 C CA . ASP B 1 127 ? -2.333 32.994 1.741 1.00 16.32 184 ASP B CA 1
ATOM 2135 C C . ASP B 1 127 ? -1.246 34.062 1.525 1.00 14.64 184 ASP B C 1
ATOM 2136 O O . ASP B 1 127 ? -0.483 34.347 2.461 1.00 15.16 184 ASP B O 1
ATOM 2141 N N . ASP B 1 128 ? -1.149 34.601 0.317 1.00 14.86 185 ASP B N 1
ATOM 2142 C CA . ASP B 1 128 ? -0.158 35.652 0.066 1.00 13.21 185 ASP B CA 1
ATOM 2143 C C . ASP B 1 128 ? -0.431 36.848 0.950 1.00 13.84 185 ASP B C 1
ATOM 2144 O O . ASP B 1 128 ? 0.488 37.452 1.506 1.00 13.53 185 ASP B O 1
ATOM 2149 N N . GLU B 1 129 ? -1.701 37.231 1.053 1.00 12.70 186 GLU B N 1
ATOM 2150 C CA . GLU B 1 129 ? -2.072 38.381 1.854 1.00 13.95 186 GLU B CA 1
ATOM 2151 C C . GLU B 1 129 ? -1.701 38.189 3.310 1.00 12.96 186 GLU B C 1
ATOM 2152 O O . GLU B 1 129 ? -1.162 39.103 3.941 1.00 14.87 186 GLU B O 1
ATOM 2158 N N . VAL B 1 130 ? -2.067 37.038 3.862 1.00 14.60 187 VAL B N 1
ATOM 2159 C CA . VAL B 1 130 ? -1.734 36.744 5.259 1.00 15.12 187 VAL B CA 1
ATOM 2160 C C . VAL B 1 130 ? -0.181 36.791 5.482 1.00 13.30 187 VAL B C 1
ATOM 2161 O O . VAL B 1 130 ? 0.284 37.354 6.489 1.00 13.67 187 VAL B O 1
ATOM 2165 N N . LEU B 1 131 ? 0.602 36.209 4.559 1.00 13.37 188 LEU B N 1
ATOM 2166 C CA . LEU B 1 131 ? 2.074 36.197 4.685 1.00 12.25 188 LEU B CA 1
ATOM 2167 C C . LEU B 1 131 ? 2.620 37.627 4.658 1.00 12.87 188 LEU B C 1
ATOM 2168 O O . LEU B 1 131 ? 3.421 37.988 5.502 1.00 12.59 188 LEU B O 1
ATOM 2173 N N . VAL B 1 132 ? 2.135 38.440 3.719 1.00 11.95 189 VAL B N 1
ATOM 2174 C CA . VAL B 1 132 ? 2.657 39.799 3.579 1.00 10.87 189 VAL B CA 1
ATOM 2175 C C . VAL B 1 132 ? 2.273 40.627 4.805 1.00 13.85 189 VAL B C 1
ATOM 2176 O O . VAL B 1 132 ? 3.052 41.455 5.277 1.00 13.25 189 VAL B O 1
ATOM 2180 N N . GLN B 1 133 ? 1.090 40.393 5.378 1.00 11.56 190 GLN B N 1
ATOM 2181 C CA . GLN B 1 133 ? 0.712 41.062 6.627 1.00 12.25 190 GLN B CA 1
ATOM 2182 C C . GLN B 1 133 ? 1.675 40.692 7.765 1.00 11.65 190 GLN B C 1
ATOM 2183 O O . GLN B 1 133 ? 1.983 41.551 8.586 1.00 12.58 190 GLN B O 1
ATOM 2189 N N . ALA B 1 134 ? 2.095 39.427 7.845 1.00 11.30 191 ALA B N 1
ATOM 2190 C CA . ALA B 1 134 ? 2.970 39.013 8.939 1.00 12.72 191 ALA B CA 1
ATOM 2191 C C . ALA B 1 134 ? 4.343 39.695 8.784 1.00 11.66 191 ALA B C 1
ATOM 2192 O O . ALA B 1 134 ? 4.931 40.168 9.755 1.00 13.03 191 ALA B O 1
ATOM 2194 N N . LEU B 1 135 ? 4.833 39.729 7.542 1.00 12.02 192 LEU B N 1
ATOM 2195 C CA . LEU B 1 135 ? 6.104 40.412 7.274 1.00 13.16 192 LEU B CA 1
ATOM 2196 C C . LEU B 1 135 ? 5.991 41.916 7.550 1.00 12.00 192 LEU B C 1
ATOM 2197 O O . LEU B 1 135 ? 6.897 42.530 8.182 1.00 12.59 192 LEU B O 1
ATOM 2202 N N . ALA B 1 136 ? 4.889 42.513 7.109 1.00 11.29 193 ALA B N 1
ATOM 2203 C CA . ALA B 1 136 ? 4.688 43.957 7.332 1.00 12.57 193 ALA B CA 1
ATOM 2204 C C . ALA B 1 136 ? 4.697 44.298 8.826 1.00 12.55 193 ALA B C 1
ATOM 2205 O O . ALA B 1 136 ? 5.193 45.375 9.214 1.00 12.90 193 ALA B O 1
ATOM 2207 N N . ALA B 1 137 ? 4.148 43.394 9.647 1.00 11.34 194 ALA B N 1
ATOM 2208 C CA . ALA B 1 137 ? 4.035 43.641 11.064 1.00 12.31 194 ALA B CA 1
ATOM 2209 C C . ALA B 1 137 ? 5.427 43.723 11.695 1.00 12.19 194 ALA B C 1
ATOM 2210 O O . ALA B 1 137 ? 5.660 44.530 12.606 1.00 12.22 194 ALA B O 1
ATOM 2212 N N . ALA B 1 138 ? 6.349 42.886 11.233 1.00 11.99 195 ALA B N 1
ATOM 2213 C CA . ALA B 1 138 ? 7.713 42.961 11.735 1.00 13.12 195 ALA B CA 1
ATOM 2214 C C . ALA B 1 138 ? 8.338 44.301 11.318 1.00 11.67 195 ALA B C 1
ATOM 2215 O O . ALA B 1 138 ? 8.976 44.956 12.152 1.00 13.61 195 ALA B O 1
ATOM 2217 N N . ALA B 1 139 ? 8.152 44.716 10.059 1.00 11.84 196 ALA B N 1
ATOM 2218 C CA . ALA B 1 139 ? 8.640 46.032 9.641 1.00 11.71 196 ALA B CA 1
ATOM 2219 C C . ALA B 1 139 ? 8.009 47.158 10.463 1.00 13.80 196 ALA B C 1
ATOM 2220 O O . ALA B 1 139 ? 8.657 48.158 10.781 1.00 13.45 196 ALA B O 1
ATOM 2222 N N . GLY B 1 140 ? 6.736 46.995 10.831 1.00 12.11 197 GLY B N 1
ATOM 2223 C CA . GLY B 1 140 ? 6.017 48.010 11.657 1.00 13.95 197 GLY B CA 1
ATOM 2224 C C . GLY B 1 140 ? 6.698 48.219 13.007 1.00 12.21 197 GLY B C 1
ATOM 2225 O O . GLY B 1 140 ? 6.883 49.383 13.452 1.00 13.85 197 GLY B O 1
ATOM 2226 N N . ILE B 1 141 ? 7.081 47.130 13.658 1.00 11.92 198 ILE B N 1
ATOM 2227 C CA . ILE B 1 141 ? 7.839 47.246 14.909 1.00 13.39 198 ILE B CA 1
ATOM 2228 C C . ILE B 1 141 ? 9.212 47.934 14.684 1.00 14.77 198 ILE B C 1
ATOM 2229 O O . ILE B 1 141 ? 9.620 48.802 15.478 1.00 15.61 198 ILE B O 1
ATOM 2234 N N . ALA B 1 142 ? 9.913 47.593 13.613 1.00 14.62 199 ALA B N 1
ATOM 2235 C CA . ALA B 1 142 ? 11.206 48.224 13.326 1.00 15.05 199 ALA B CA 1
ATOM 2236 C C . ALA B 1 142 ? 11.019 49.727 13.094 1.00 16.72 199 ALA B C 1
ATOM 2237 O O . ALA B 1 142 ? 11.819 50.546 13.599 1.00 17.15 199 ALA B O 1
ATOM 2239 N N . VAL B 1 143 ? 9.985 50.115 12.360 1.00 14.67 200 VAL B N 1
ATOM 2240 C CA . VAL B 1 143 ? 9.756 51.549 12.117 1.00 15.77 200 VAL B CA 1
ATOM 2241 C C . VAL B 1 143 ? 9.426 52.256 13.428 1.00 17.70 200 VAL B C 1
ATOM 2242 O O . VAL B 1 143 ? 9.936 53.353 13.716 1.00 18.23 200 VAL B O 1
ATOM 2246 N N . ALA B 1 144 ? 8.574 51.652 14.251 1.00 16.53 201 ALA B N 1
ATOM 2247 C CA . ALA B 1 144 ? 8.162 52.269 15.513 1.00 19.33 201 ALA B CA 1
ATOM 2248 C C . ALA B 1 144 ? 9.374 52.511 16.389 1.00 19.02 201 ALA B C 1
ATOM 2249 O O . ALA B 1 144 ? 9.479 53.565 17.029 1.00 21.35 201 ALA B O 1
ATOM 2251 N N . ASN B 1 145 ? 10.303 51.559 16.406 1.00 17.93 202 ASN B N 1
ATOM 2252 C CA . ASN B 1 145 ? 11.517 51.687 17.232 1.00 20.18 202 ASN B CA 1
ATOM 2253 C C . ASN B 1 145 ? 12.444 52.768 16.667 1.00 22.89 202 ASN B C 1
ATOM 2254 O O . ASN B 1 145 ? 13.000 53.569 17.430 1.00 26.18 202 ASN B O 1
ATOM 2259 N N . ALA B 1 146 ? 12.584 52.818 15.350 1.00 22.82 203 ALA B N 1
ATOM 2260 C CA . ALA B 1 146 ? 13.389 53.868 14.689 1.00 26.75 203 ALA B CA 1
ATOM 2261 C C . ALA B 1 146 ? 12.908 55.278 15.036 1.00 29.61 203 ALA B C 1
ATOM 2262 O O . ALA B 1 146 ? 13.728 56.200 15.193 1.00 29.75 203 ALA B O 1
ATOM 2264 N N . ARG B 1 147 ? 11.597 55.457 15.162 1.00 30.16 204 ARG B N 1
ATOM 2265 C CA . ARG B 1 147 ? 11.036 56.750 15.561 1.00 34.26 204 ARG B CA 1
ATOM 2266 C C . ARG B 1 147 ? 11.291 57.113 17.017 1.00 37.92 204 ARG B C 1
ATOM 2267 O O . ARG B 1 147 ? 11.272 58.297 17.371 1.00 40.11 204 ARG B O 1
ATOM 2275 N N . LEU B 1 148 ? 11.518 56.119 17.869 1.00 38.37 205 LEU B N 1
ATOM 2276 C CA . LEU B 1 148 ? 11.980 56.425 19.223 1.00 42.68 205 LEU B CA 1
ATOM 2277 C C . LEU B 1 148 ? 13.443 56.863 19.182 1.00 45.70 205 LEU B C 1
ATOM 2278 O O . LEU B 1 148 ? 13.798 57.916 19.730 1.00 46.56 205 LEU B O 1
ATOM 2283 N N . TYR B 1 149 ? 14.281 56.060 18.519 1.00 46.83 206 TYR B N 1
ATOM 2284 C CA . TYR B 1 149 ? 15.711 56.349 18.378 1.00 48.31 206 TYR B CA 1
ATOM 2285 C C . TYR B 1 149 ? 15.957 57.702 17.711 1.00 49.26 206 TYR B C 1
ATOM 2286 O O . TYR B 1 149 ? 16.899 58.417 18.071 1.00 49.78 206 TYR B 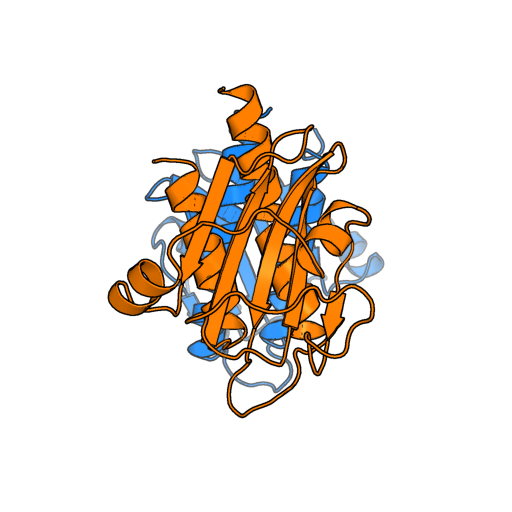O 1
ATOM 2288 N N . GLN B 1 150 ? 15.110 58.038 16.738 1.00 49.08 207 GLN B N 1
ATOM 2289 C CA . GLN B 1 150 ? 15.158 59.331 16.052 1.00 50.07 207 GLN B CA 1
ATOM 2290 C C . GLN B 1 150 ? 14.060 60.263 16.565 1.00 50.67 207 GLN B C 1
ATOM 2291 O O . GLN B 1 150 ? 14.039 60.632 17.743 1.00 50.67 207 GLN B O 1
#

Organism: Mycobacterium tuberculosis (strain ATCC 25618 / H37Rv) (NCBI:txid83332)

Radius of gyration: 20.14 Å; Cα contacts (8 Å, |Δi|>4): 585; chains: 2; bounding box: 36×56×51 Å

InterPro domains:
  IPR003018 GAF domain [PF01590] (63-200)
  IPR003018 GAF domain [PF13185] (231-369)
  IPR003018 GAF domain [SM00065] (63-210)
  IPR003018 GAF domain [SM00065] (231-379)
  IPR003594 Histidine kinase/HSP90-like ATPase domain [PF02518] (491-576)
  IPR003594 Histidine kinase/HSP90-like ATPase domain [SM00387] (488-578)
  IPR005467 Histidine kinase domain [PS50109] (496-578)
  IPR011712 Signal transduction histidine kinase, subgroup 3, dimerisation and phosphoacceptor domain [PF07730] (387-447)
  IPR029016 GAF-like domain superfamily [G3DSA:3.30.450.40] (59-210)
  IPR029016 GAF-like domain superfamily [G3DSA:3.30.450.40] (231-382)
  IPR036890 Histidine kinase/HSP90-like ATPase superfamily [G3DSA:3.30.565.10] (451-578)
  IPR036890 Histidine kinase/HSP90-like ATPase superfamily [SSF55874] (468-576)
  IPR050482 Sensor Histidine Kinase Two-Component System [PTHR24421] (33-577)

B-factor: mean 22.94, std 9.64, range [10.59, 64.31]

Foldseek 3Di:
DDADVVLVVLVLVLQVVLCVVQQFLKKKKFFADQVRFGDDIDMDNDDPVLCVVQPDDDRCFFPSVCCLVPQAKDWFQARCPDPSHPDRGPSDDHFGIKIKHFQADPNGGTIMIMGTHRPVSDHGDPVSNVSSVVSSPVSNVSVVVSVVVD/DDLLVLVQVLQVCLCVVLQFQKKWKFFADPVQATPDIYMDNDDPVLVVVLPDDDSQFFPSVVCQVPFAKDWFLASCPDPSHPDGGPSDDDWGTKIKGFQADPVDTTIMIMGTHHPPSDTRDPVSNVVSVVSSPVSHVSVVVVVVVD

Solvent-accessible surface area: 14861 Å² total; per-residue (Å²): 115,101,18,33,71,33,11,48,65,4,0,112,36,0,2,79,1,0,9,44,53,0,74,9,150,17,5,8,1,1,5,4,35,75,142,84,147,30,70,50,44,2,74,55,48,39,94,122,86,16,39,139,112,25,48,113,110,52,150,15,94,20,12,21,27,55,0,27,154,75,58,92,23,25,82,36,80,52,8,53,72,48,131,39,31,121,39,76,40,99,143,53,24,113,20,142,14,2,0,0,1,16,1,78,45,212,126,107,21,4,0,0,0,25,0,8,29,26,98,93,64,97,66,8,47,101,112,12,36,85,16,0,76,18,0,2,47,2,0,0,20,0,2,16,24,2,92,130,90,133,76,128,28,70,60,24,0,107,50,3,2,100,17,0,7,59,45,6,79,12,157,15,4,9,1,4,1,12,19,185,109,102,149,49,89,52,47,2,70,51,47,39,83,98,116,12,31,161,128,26,51,120,113,55,150,11,99,14,9,22,20,55,4,26,86,62,48,124,43,36,94,30,102,36,15,62,78,40,134,38,37,116,43,82,42,99,146,50,16,116,24,147,9,6,0,0,0,17,0,83,16,180,130,42,30,8,2,1,0,30,1,9,33,40,60,132,67,93,67,8,42,85,71,15,28,45,5,0,74,0,0,1,25,0,0,0,7,2,1,11,13,26,78,104,96,117

Secondary structure (P-SEA, 3-state):
ccccaaaaaaaaaaaaaaaaaacccccbbbbbcccccccccccccccaaaaaaacccccccaaaaaaaccccbbbbcccccccccccccccccccccbbbbbbccccccccccccccccccccccaaaaaaaaaaaaaaaaaaaaaaaac/caaaaaaaaaaaaaaaaacccccbbbbbcccccccccccccccaaaaaaacccccccaaaaaaaacccbbbbcccccccccccccccccccccbbbbbbccccccccccccccccccccccaaaaaaaaaaaaaaaaaaaaaaaac

Nearest PDB structures (foldseek):
  2y8h-assembly1_B  TM=9.759E-01  e=6.168E-28  Mycobacterium tuberculosis H37Rv
  2w3h-assembly1_B  TM=9.746E-01  e=6.573E-28  Mycobacterium tuberculosis
  2y79-assembly1_B  TM=9.814E-01  e=2.506E-27  Mycobacterium tuberculosis H37Rv
  4ynr-assembly1_A  TM=9.844E-01  e=3.446E-27  Mycobacterium tuberculosis CDC1551
  2vzw-assembly1_A  TM=9.544E-01  e=8.574E-22  Mycobacterium tuberculosis H37Rv

Sequence (296 aa):
GAMDPDLEATLRAIVHSSATSLVDARRYGAMEVHDRQHRVLLHFVYEGIDEETVRRIGHLPKGLGVIGLLIEDPKPLRLDDVSAHPASIGFPPYHPPMRTFLGVPVRVRDESFGTLYLTDKTNGQPFSDDDEVLVQALAAAAGIAVANARLYQPDLEATLRAIVHSATSLVDARYGAMEVHDRQHRVLHFVYEGIIDEETVRRIGHLPKGLGVIGLLIEDPKPLRLDDVSSAHPASIGFPPYHPPMRTFLGVPVRVRDESFGTLYLTDKTTNGQPFSDDDEVLVQALAAAAGIAVANARLYQ

CATH classification: 3.30.450.40

GO terms:
  GO:0000287 magnesium ion binding (F, IDA)
  GO:0004672 protein kinase activity (F, IDA)
  GO:0070025 carbon monoxide binding (F, IDA)
  GO:0070026 nitric oxide binding (F, IDA)
  GO:0005524 ATP binding (F, IDA)
  GO:0051775 response to redox state (P, IDA)
  GO:0051776 detection of redox state (P, IDA)
  GO:0019825 oxygen binding (F, IDA)
  GO:0019826 oxygen sensor activity (F, IDA)
  GO:0020037 heme binding (F, IDA)
  GO:0005886 plasma membrane (C, HDA)
  GO:0004673 protein histidine kinase activity (F, EXP)
  GO:0000155 phosphorelay sensor kinase activity (F, IDA)
  GO:0070483 detection of hypoxia (P, IDA)
  GO:0009927 histidine phosphotransfer kinase activity (F, IDA)
  GO:0022611 dormancy process (P, IEP)
  GO:0000160 phosphorelay signal transduction system (P, IDA)
  GO:0005737 cytoplasm (C, IC)